Protein AF-A0A1H3SIH0-F1 (afdb_monomer_lite)

Foldseek 3Di:
DDDDDDDDDDDDDDDDDDDDDPDDPDPDDPDPPPPPADPPPPVVVVLLVVLCVLQVVQWDQDPLRAIDGDDDPVSCVVSDVVSVVLQRVLSVVLRVCSVVQQWGADPSQWIDGNDCLFAPQPDDPADFHWGDGSFFIKTWWFLVLLVVLLVCLVVVHALLSNLVSCCVRSRGVHSVSDPSQVSVLSNSCHSVQSVVAAPNTTKMWTGGPGDRIHIHHD

Radius of gyration: 18.85 Å; chains: 1; bounding box: 45×48×50 Å

Sequence (218 aa):
MKAVKCVATTAVFAAMIGLAVPITAEAAPQGSAIVAQSSVRTGQSAELTKAVEALTPYVHRQADGTFQLVAPDRVVRAVGSSMYTKIAASVQRVNAMIMAGELVSDASLAVRSSNPDALSTRTMDGSNGLSFHWWGIEVDLDSYWTNKLVSVINAGAGAAAVAAVLAGAGVISSPGAVPAGVVSGILWIGASAIQFCSNSNGVSLYLTYTGVPWCSGQ

Secondary structure (DSSP, 8-state):
-PPP---PPPPP-PPPPP-----------------------HHHHHHHHHHHHHHGGGEEE-TTS-EEE---HHHHHHH-HHHHHHHHHHHHHHHHHHHTTSEEE-TTSEEEES-GGGG----SSS--EEEEETTEEEEEEEHHHHHHHHHHHHTT--HHHHHHHHHHTTSSS-TTS--HHHHHHHHHHHHHHHHHH-TTTEEEEEEESSS--EEEE-

Structure (mmCIF, N/CA/C/O backbone):
data_AF-A0A1H3SIH0-F1
#
_entry.id   AF-A0A1H3SIH0-F1
#
loop_
_atom_site.group_PDB
_atom_site.id
_atom_site.type_symbol
_atom_site.label_atom_id
_atom_site.label_alt_id
_atom_site.label_comp_id
_atom_site.label_asym_id
_atom_site.label_entity_id
_atom_site.label_seq_id
_atom_site.pdbx_PDB_ins_code
_atom_site.Cartn_x
_atom_site.Cartn_y
_atom_site.Cartn_z
_atom_site.occupancy
_atom_site.B_iso_or_equiv
_atom_site.auth_seq_id
_atom_site.auth_comp_id
_atom_site.auth_asym_id
_atom_site.auth_atom_id
_atom_site.pdbx_PDB_model_num
ATOM 1 N N . MET A 1 1 ? -18.773 19.109 -29.504 1.00 33.44 1 MET A N 1
ATOM 2 C CA . MET A 1 1 ? -17.918 17.904 -29.597 1.00 33.44 1 MET A CA 1
ATOM 3 C C . MET A 1 1 ? -18.520 16.824 -28.705 1.00 33.44 1 MET A C 1
ATOM 5 O O . MET A 1 1 ? -18.733 17.087 -27.530 1.00 33.44 1 MET A O 1
ATOM 9 N N . LYS A 1 2 ? -18.923 15.678 -29.273 1.00 27.73 2 LYS A N 1
ATOM 10 C CA . LYS A 1 2 ? -19.598 14.582 -28.551 1.00 27.73 2 LYS A CA 1
ATOM 11 C C . LYS A 1 2 ? -18.559 13.732 -27.812 1.00 27.73 2 LYS A C 1
ATOM 13 O O . LYS A 1 2 ? -17.642 13.220 -28.444 1.00 27.73 2 LYS A O 1
ATOM 18 N N . ALA A 1 3 ? -18.711 13.589 -26.498 1.00 25.95 3 ALA A N 1
ATOM 19 C CA . ALA A 1 3 ? -17.866 12.732 -25.672 1.00 25.95 3 ALA A CA 1
ATOM 20 C C . ALA A 1 3 ? -18.322 11.268 -25.780 1.00 25.95 3 ALA A C 1
ATOM 22 O O . ALA A 1 3 ? -19.484 10.953 -25.518 1.00 25.95 3 ALA A O 1
ATOM 23 N N . VAL A 1 4 ? -17.404 10.384 -26.165 1.00 28.36 4 VAL A N 1
ATOM 24 C CA . VAL A 1 4 ? -17.610 8.932 -26.196 1.00 28.36 4 VAL A CA 1
ATOM 25 C C . VAL A 1 4 ? -17.316 8.376 -24.800 1.00 28.36 4 VAL A C 1
ATOM 27 O O . VAL A 1 4 ? -16.228 8.575 -24.265 1.00 28.36 4 VAL A O 1
ATOM 30 N N . LYS A 1 5 ? -18.300 7.705 -24.192 1.00 28.16 5 LYS A N 1
ATOM 31 C CA . LYS A 1 5 ? -18.146 6.951 -22.939 1.00 28.16 5 LYS A CA 1
ATOM 32 C C . LYS A 1 5 ? -17.736 5.515 -23.277 1.00 28.16 5 LYS A C 1
ATOM 34 O O . LYS A 1 5 ? -18.542 4.789 -23.848 1.00 28.16 5 LYS A O 1
ATOM 39 N N . CYS A 1 6 ? -16.533 5.098 -22.884 1.00 27.92 6 CYS A N 1
ATOM 40 C CA . CYS A 1 6 ? -16.174 3.679 -22.813 1.00 27.92 6 CYS A CA 1
ATOM 41 C C . CYS A 1 6 ? -16.475 3.157 -21.405 1.00 27.92 6 CYS A C 1
ATOM 43 O O . CYS A 1 6 ? -15.884 3.607 -20.425 1.00 27.92 6 CYS A O 1
ATOM 45 N N . VAL A 1 7 ? -17.418 2.220 -21.319 1.00 32.16 7 VAL A N 1
ATOM 46 C CA . VAL A 1 7 ? -17.736 1.452 -20.112 1.00 32.16 7 VAL A CA 1
ATOM 47 C C . VAL A 1 7 ? -16.853 0.205 -20.127 1.00 32.16 7 VAL A C 1
ATOM 49 O O . VAL A 1 7 ? -17.000 -0.643 -21.002 1.00 32.16 7 VAL A O 1
ATOM 52 N N . ALA A 1 8 ? -15.913 0.108 -19.187 1.00 32.50 8 ALA A N 1
ATOM 53 C CA . ALA A 1 8 ? -15.121 -1.099 -18.984 1.00 32.50 8 ALA A CA 1
ATOM 54 C C . ALA A 1 8 ? -15.930 -2.090 -18.135 1.00 32.50 8 ALA A C 1
ATOM 56 O O . ALA A 1 8 ? -16.350 -1.771 -17.024 1.00 32.50 8 ALA A O 1
ATOM 57 N N . THR A 1 9 ? -16.177 -3.271 -18.695 1.00 35.25 9 THR A N 1
ATOM 58 C CA . THR A 1 9 ? -16.932 -4.357 -18.063 1.00 35.25 9 THR A CA 1
ATOM 59 C C . THR A 1 9 ? -15.973 -5.207 -17.231 1.00 35.25 9 THR A C 1
ATOM 61 O O . THR A 1 9 ? -14.955 -5.670 -17.742 1.00 35.25 9 THR A O 1
ATOM 64 N N . THR A 1 10 ? -16.277 -5.391 -15.949 1.00 35.03 10 THR A N 1
ATOM 65 C CA . THR A 1 10 ? -15.504 -6.213 -15.010 1.00 35.03 10 THR A CA 1
ATOM 66 C C . THR A 1 10 ? -15.676 -7.693 -15.359 1.00 35.03 10 THR A C 1
ATOM 68 O O . THR A 1 10 ? -16.790 -8.210 -15.300 1.00 35.03 10 THR A O 1
ATOM 71 N N . ALA A 1 11 ? -14.594 -8.383 -15.723 1.00 40.75 11 ALA A N 1
ATOM 72 C CA . ALA A 1 11 ? -14.611 -9.830 -15.917 1.00 40.75 11 ALA A CA 1
ATOM 73 C C . ALA A 1 11 ? -14.413 -10.555 -14.576 1.00 40.75 11 ALA A C 1
ATOM 75 O O . ALA A 1 11 ? -13.516 -10.230 -13.798 1.00 40.75 11 ALA A O 1
ATOM 76 N N . VAL A 1 12 ? -15.281 -11.535 -14.324 1.00 40.91 12 VAL A N 1
ATOM 77 C CA . VAL A 1 12 ? -15.267 -12.446 -13.175 1.00 40.91 12 VAL A CA 1
ATOM 78 C C . VAL A 1 12 ? -14.140 -13.467 -13.357 1.00 40.91 12 VAL A C 1
ATOM 80 O O . VAL A 1 12 ? -14.084 -14.147 -14.380 1.00 40.91 12 VAL A O 1
ATOM 83 N N . PHE A 1 13 ? -13.250 -13.588 -12.368 1.00 39.47 13 PHE A N 1
ATOM 84 C CA . PHE A 1 13 ? -12.229 -14.637 -12.324 1.00 39.47 13 PHE A CA 1
ATOM 85 C C . PHE A 1 13 ? -12.873 -15.959 -11.885 1.00 39.47 13 PHE A C 1
ATOM 87 O O . PHE A 1 13 ? -13.348 -16.085 -10.757 1.00 39.47 13 PHE A O 1
ATOM 94 N N . ALA A 1 14 ? -12.900 -16.933 -12.793 1.00 44.53 14 ALA A N 1
ATOM 95 C CA . ALA A 1 14 ? -13.290 -18.308 -12.514 1.00 44.53 14 ALA A CA 1
ATOM 96 C C . ALA A 1 14 ? -12.122 -19.082 -11.876 1.00 44.53 14 ALA A C 1
ATOM 98 O O . ALA A 1 14 ? -10.968 -18.936 -12.280 1.00 44.53 14 ALA A O 1
ATOM 99 N N . ALA A 1 15 ? -12.443 -19.910 -10.881 1.00 50.38 15 ALA A N 1
ATOM 100 C CA . ALA A 1 15 ? -11.518 -20.810 -10.205 1.00 50.38 15 ALA A CA 1
ATOM 101 C C . ALA A 1 15 ? -10.979 -21.885 -11.167 1.00 50.38 15 ALA A C 1
ATOM 103 O O . ALA A 1 15 ? -11.754 -22.572 -11.830 1.00 50.38 15 ALA A O 1
ATOM 104 N N . MET A 1 16 ? -9.655 -22.053 -11.210 1.00 43.72 16 MET A N 1
ATOM 105 C CA . MET A 1 16 ? -8.987 -23.143 -11.927 1.00 43.72 16 MET A CA 1
ATOM 106 C C . MET A 1 16 ? -8.557 -24.226 -10.936 1.00 43.72 16 MET A C 1
ATOM 108 O O . MET A 1 16 ? -7.755 -23.983 -10.035 1.00 43.72 16 MET A O 1
ATOM 112 N N . ILE A 1 17 ? -9.109 -25.422 -11.131 1.00 54.91 17 ILE A N 1
ATOM 113 C CA . ILE A 1 17 ? -8.683 -26.680 -10.513 1.00 54.91 17 ILE A CA 1
ATOM 114 C C . ILE A 1 17 ? -7.393 -27.136 -11.207 1.00 54.91 17 ILE A C 1
ATOM 116 O O . ILE A 1 17 ? -7.295 -27.111 -12.433 1.00 54.91 17 ILE A O 1
ATOM 120 N N . GLY A 1 18 ? -6.399 -27.518 -10.404 1.00 46.72 18 GLY A N 1
ATOM 121 C CA . GLY A 1 18 ? -5.046 -27.833 -10.846 1.00 46.72 18 GLY A CA 1
ATOM 122 C C . GLY A 1 18 ? -4.922 -29.140 -11.628 1.00 46.72 18 GLY A C 1
ATOM 123 O O . GLY A 1 18 ? -5.308 -30.208 -11.158 1.00 46.72 18 GLY A O 1
ATOM 124 N N . LEU A 1 19 ? -4.270 -29.041 -12.785 1.00 50.78 19 LEU A N 1
ATOM 125 C CA . LEU A 1 19 ? -3.541 -30.125 -13.432 1.00 50.78 19 LEU A CA 1
ATOM 126 C C . LEU A 1 19 ? -2.083 -29.669 -13.552 1.00 50.78 19 LEU A C 1
ATOM 128 O O . LEU A 1 19 ? -1.808 -28.588 -14.070 1.00 50.78 19 LEU A O 1
ATOM 132 N N . ALA A 1 20 ? -1.152 -30.470 -13.034 1.00 48.59 20 ALA A N 1
ATOM 133 C CA . ALA A 1 20 ? 0.279 -30.231 -13.172 1.00 48.59 20 ALA A CA 1
ATOM 134 C C . ALA A 1 20 ? 0.691 -30.498 -14.628 1.00 48.59 20 ALA A C 1
ATOM 136 O O . ALA A 1 20 ? 0.862 -31.647 -15.030 1.00 48.59 20 ALA A O 1
ATOM 137 N N . VAL A 1 21 ? 0.808 -29.437 -15.428 1.00 47.91 21 VAL A N 1
ATOM 138 C CA . VAL A 1 21 ? 1.324 -29.513 -16.800 1.00 47.91 21 VAL A CA 1
ATOM 139 C C . VAL A 1 21 ? 2.838 -29.255 -16.761 1.00 47.91 21 VAL A C 1
ATOM 141 O O . VAL A 1 21 ? 3.256 -28.277 -16.136 1.00 47.91 21 VAL A O 1
ATOM 144 N N . PRO A 1 22 ? 3.678 -30.103 -17.389 1.00 52.78 22 PRO A N 1
ATOM 145 C CA . PRO A 1 22 ? 5.106 -29.838 -17.516 1.00 52.78 22 PRO A CA 1
ATOM 146 C C . PRO A 1 22 ? 5.320 -28.532 -18.290 1.00 52.78 22 PRO A C 1
ATOM 148 O O . PRO A 1 22 ? 4.831 -28.368 -19.404 1.00 52.78 22 PRO A O 1
ATOM 151 N N . ILE A 1 23 ? 6.041 -27.593 -17.678 1.00 47.69 23 ILE A N 1
ATOM 152 C CA . ILE A 1 23 ? 6.364 -26.295 -18.271 1.00 47.69 23 ILE A CA 1
ATOM 153 C C . ILE A 1 23 ? 7.457 -26.524 -19.320 1.00 47.69 23 ILE A C 1
ATOM 155 O O . ILE A 1 23 ? 8.647 -26.509 -19.011 1.00 47.69 23 ILE A O 1
ATOM 159 N N . THR A 1 24 ? 7.070 -26.766 -20.570 1.00 52.06 24 THR A N 1
ATOM 160 C CA . THR A 1 24 ? 7.973 -26.583 -21.708 1.00 52.06 24 THR A CA 1
ATOM 161 C C . THR A 1 24 ? 8.135 -25.084 -21.926 1.00 52.06 24 THR A C 1
ATOM 163 O O . THR A 1 24 ? 7.156 -24.372 -22.147 1.00 52.06 24 THR A O 1
ATOM 166 N N . ALA A 1 25 ? 9.368 -24.591 -21.804 1.00 47.91 25 ALA A N 1
ATOM 167 C CA . ALA A 1 25 ? 9.724 -23.202 -22.066 1.00 47.91 25 ALA A CA 1
ATOM 168 C C . ALA A 1 25 ? 9.567 -22.901 -23.564 1.00 47.91 25 ALA A C 1
ATOM 170 O O . ALA A 1 25 ? 10.522 -22.963 -24.333 1.00 47.91 25 ALA A O 1
ATOM 171 N N . GLU A 1 26 ? 8.339 -22.624 -23.987 1.00 54.31 26 GLU A N 1
ATOM 172 C CA . GLU A 1 26 ? 8.052 -22.154 -25.332 1.00 54.31 26 GLU A CA 1
ATOM 173 C C . GLU A 1 26 ? 8.267 -20.642 -25.362 1.00 54.31 26 GLU A C 1
ATOM 175 O O . GLU A 1 26 ? 7.637 -19.884 -24.619 1.00 54.31 26 GLU A O 1
ATOM 180 N N . ALA A 1 27 ? 9.232 -20.208 -26.173 1.00 48.50 27 ALA A N 1
ATOM 181 C CA . ALA A 1 27 ? 9.532 -18.804 -26.389 1.00 48.50 27 ALA A CA 1
ATOM 182 C C . ALA A 1 27 ? 8.291 -18.120 -26.981 1.00 48.50 27 ALA A C 1
ATOM 184 O O . ALA A 1 27 ? 8.002 -18.249 -28.170 1.00 48.50 27 ALA A O 1
ATOM 185 N N . ALA A 1 28 ? 7.530 -17.427 -26.132 1.00 52.34 28 ALA A N 1
ATOM 186 C CA . ALA A 1 28 ? 6.320 -16.739 -26.549 1.00 52.34 28 ALA A CA 1
ATOM 187 C C . ALA A 1 28 ? 6.653 -15.675 -27.616 1.00 52.34 28 ALA A C 1
ATOM 189 O O . ALA A 1 28 ? 7.640 -14.942 -27.470 1.00 52.34 28 ALA A O 1
ATOM 190 N N . PRO A 1 29 ? 5.844 -15.567 -28.684 1.00 49.78 29 PRO A N 1
ATOM 191 C CA . PRO A 1 29 ? 6.068 -14.594 -29.738 1.00 49.78 29 PRO A CA 1
ATOM 192 C C . PRO A 1 29 ? 5.980 -13.180 -29.159 1.00 49.78 29 PRO A C 1
ATOM 194 O O . PRO A 1 29 ? 5.023 -12.832 -28.465 1.00 49.78 29 PRO A O 1
ATOM 197 N N . GLN A 1 30 ? 6.991 -12.363 -29.459 1.00 50.94 30 GLN A N 1
ATOM 198 C CA . GLN A 1 30 ? 7.072 -10.951 -29.089 1.00 50.94 30 GLN A CA 1
ATOM 199 C C . GLN A 1 30 ? 6.047 -10.138 -29.893 1.00 50.94 30 GLN A C 1
ATOM 201 O O . GLN A 1 30 ? 6.376 -9.427 -30.838 1.00 50.94 30 GLN A O 1
ATOM 206 N N . GLY A 1 31 ? 4.769 -10.277 -29.549 1.00 47.88 31 GLY A N 1
ATOM 207 C CA . GLY A 1 31 ? 3.715 -9.403 -30.039 1.00 47.88 31 GLY A CA 1
ATOM 208 C C . GLY A 1 31 ? 3.804 -8.066 -29.317 1.00 47.88 31 GLY A C 1
ATOM 209 O O . GLY A 1 31 ? 3.443 -7.975 -28.145 1.00 47.88 31 GLY A O 1
ATOM 210 N N . SER A 1 32 ? 4.283 -7.032 -30.008 1.00 52.41 32 SER A N 1
ATOM 211 C CA . SER A 1 32 ? 4.276 -5.642 -29.547 1.00 52.41 32 SER A CA 1
ATOM 212 C C . SER A 1 32 ? 2.839 -5.129 -29.399 1.00 52.41 32 SER A C 1
ATOM 214 O O . SER A 1 32 ? 2.325 -4.398 -30.243 1.00 52.41 32 SER A O 1
ATOM 216 N N . ALA A 1 33 ? 2.164 -5.514 -28.320 1.00 51.78 33 ALA A N 1
ATOM 217 C CA . ALA A 1 33 ? 0.973 -4.819 -27.871 1.00 51.78 33 ALA A CA 1
ATOM 218 C C . ALA A 1 33 ? 1.434 -3.494 -27.256 1.00 51.78 33 ALA A C 1
ATOM 220 O O . ALA A 1 33 ? 1.891 -3.448 -26.115 1.00 51.78 33 ALA A O 1
ATOM 221 N N . ILE A 1 34 ? 1.356 -2.418 -28.042 1.00 46.28 34 ILE A N 1
ATOM 222 C CA . ILE A 1 34 ? 1.481 -1.050 -27.540 1.00 46.28 34 ILE A CA 1
ATOM 223 C C . ILE A 1 34 ? 0.360 -0.868 -26.517 1.00 46.28 34 ILE A C 1
ATOM 225 O O . ILE A 1 34 ? -0.808 -0.692 -26.866 1.00 46.28 34 ILE A O 1
ATOM 229 N N . VAL A 1 35 ? 0.716 -0.974 -25.239 1.00 54.44 35 VAL A N 1
ATOM 230 C CA . VAL A 1 35 ? -0.170 -0.630 -24.137 1.00 54.44 35 VAL A CA 1
ATOM 231 C C . VAL A 1 35 ? -0.420 0.864 -24.274 1.00 54.44 35 VAL A C 1
ATOM 233 O O . VAL A 1 35 ? 0.475 1.675 -24.049 1.00 54.44 35 VAL A O 1
ATOM 236 N N . ALA A 1 36 ? -1.632 1.236 -24.683 1.00 48.00 36 ALA A N 1
ATOM 237 C CA . ALA A 1 36 ? -2.134 2.592 -24.544 1.00 48.00 36 ALA A CA 1
ATOM 238 C C . ALA A 1 36 ? -2.228 2.896 -23.038 1.00 48.00 36 ALA A C 1
ATOM 240 O O . ALA A 1 36 ? -3.286 2.762 -22.424 1.00 48.00 36 ALA A O 1
ATOM 241 N N . GLN A 1 37 ? -1.086 3.205 -22.419 1.00 51.56 37 GLN A N 1
ATOM 242 C CA . GLN A 1 37 ? -0.985 3.571 -21.016 1.00 51.56 37 GLN A CA 1
ATOM 243 C C . GLN A 1 37 ? -1.632 4.939 -20.850 1.00 51.56 37 GLN A C 1
ATOM 245 O O . GLN A 1 37 ? -1.080 5.978 -21.204 1.00 51.56 37 GLN A O 1
ATOM 250 N N . SER A 1 38 ? -2.871 4.873 -20.370 1.00 51.19 38 SER A N 1
ATOM 251 C CA . SER A 1 38 ? -3.472 5.754 -19.383 1.00 51.19 38 SER A CA 1
ATOM 252 C C . SER A 1 38 ? -2.629 6.984 -19.082 1.00 51.19 38 SER A C 1
ATOM 254 O O . SER A 1 38 ? -1.591 6.889 -18.437 1.00 51.19 38 SER A O 1
ATOM 256 N N . SER A 1 39 ? -3.124 8.156 -19.474 1.00 52.56 39 SER A N 1
ATOM 257 C CA . SER A 1 39 ? -2.754 9.408 -18.827 1.00 52.56 39 SER A CA 1
ATOM 258 C C . SER A 1 39 ? -2.983 9.231 -17.322 1.00 52.56 39 SER A C 1
ATOM 260 O O . SER A 1 39 ? -4.121 9.354 -16.855 1.00 52.56 39 SER A O 1
ATOM 262 N N . VAL A 1 40 ? -1.938 8.842 -16.590 1.00 54.50 40 VAL A N 1
ATOM 263 C CA . VAL A 1 40 ? -1.942 8.721 -15.136 1.00 54.50 40 VAL A CA 1
ATOM 264 C C . VAL A 1 40 ? -2.296 10.109 -14.632 1.00 54.50 40 VAL A C 1
ATOM 266 O O . VAL A 1 40 ? -1.528 11.060 -14.761 1.00 54.50 40 VAL A O 1
ATOM 269 N N . ARG A 1 41 ? -3.549 10.266 -14.199 1.00 61.78 41 ARG A N 1
ATOM 270 C CA . ARG A 1 41 ? -4.084 11.554 -13.778 1.00 61.78 41 ARG A CA 1
ATOM 271 C C . ARG A 1 41 ? -3.431 11.876 -12.447 1.00 61.78 41 ARG A C 1
ATOM 273 O O . ARG A 1 41 ? -3.881 11.391 -11.418 1.00 61.78 41 ARG A O 1
ATOM 280 N N . THR A 1 42 ? -2.426 12.739 -12.470 1.00 65.19 42 THR A N 1
ATOM 281 C CA . THR A 1 42 ? -1.835 13.377 -11.284 1.00 65.19 42 THR A CA 1
ATOM 282 C C . THR A 1 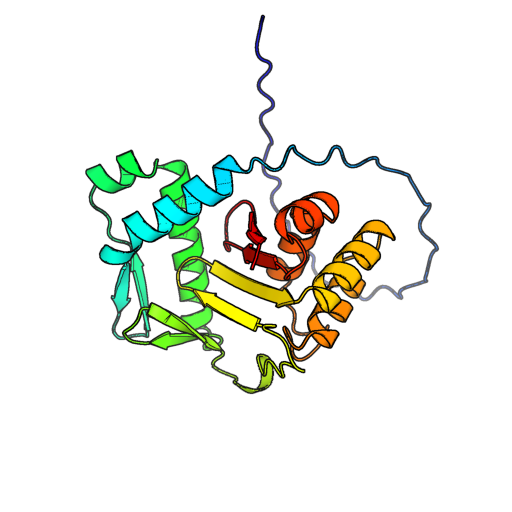42 ? -2.885 13.978 -10.337 1.00 65.19 42 THR A C 1
ATOM 284 O O . THR A 1 42 ? -2.633 14.102 -9.150 1.00 65.19 42 THR A O 1
ATOM 287 N N . GLY A 1 43 ? -4.098 14.284 -10.815 1.00 72.31 43 GLY A N 1
ATOM 288 C CA . GLY A 1 43 ? -5.219 14.677 -9.953 1.00 72.31 43 GLY A CA 1
ATOM 289 C C . GLY A 1 43 ? -5.755 13.568 -9.032 1.00 72.31 43 GLY A C 1
ATOM 290 O O . GLY A 1 43 ? -6.231 13.873 -7.945 1.00 72.31 43 GLY A O 1
ATOM 291 N N . GLN A 1 44 ? -5.658 12.289 -9.415 1.00 75.88 44 GLN A N 1
ATOM 292 C CA . GLN A 1 44 ? -6.211 11.184 -8.618 1.00 75.88 44 GLN A CA 1
ATOM 293 C C . GLN A 1 44 ? -5.422 10.919 -7.332 1.00 75.88 44 GLN A C 1
ATOM 295 O O . GLN A 1 44 ? -6.032 10.528 -6.339 1.00 75.88 44 GLN A O 1
ATOM 300 N N . SER A 1 45 ? -4.103 11.147 -7.328 1.00 75.69 45 SER A N 1
ATOM 301 C CA . SER A 1 45 ? -3.290 11.003 -6.114 1.00 75.69 45 SER A CA 1
ATOM 302 C C . SER A 1 45 ? -3.702 12.023 -5.059 1.00 75.69 45 SER A C 1
ATOM 304 O O . SER A 1 45 ? -4.039 11.649 -3.941 1.00 75.69 45 SER A O 1
ATOM 306 N N . ALA A 1 46 ? -3.772 13.301 -5.440 1.00 85.12 46 ALA A N 1
ATOM 307 C CA . ALA A 1 46 ? -4.169 14.382 -4.545 1.00 85.12 46 ALA A CA 1
ATOM 308 C C . ALA A 1 46 ? -5.602 14.202 -4.015 1.00 85.12 46 ALA A C 1
ATOM 310 O O . ALA A 1 46 ? -5.865 14.446 -2.838 1.00 85.12 46 ALA A O 1
ATOM 311 N N . GLU A 1 47 ? -6.530 13.744 -4.863 1.00 88.62 47 GLU A N 1
ATOM 312 C CA . GLU A 1 47 ? -7.902 13.429 -4.449 1.00 88.62 47 GLU A CA 1
ATOM 313 C C . GLU A 1 47 ? -7.953 12.297 -3.420 1.00 88.62 47 GLU A C 1
ATOM 315 O O . GLU A 1 47 ? -8.710 12.387 -2.453 1.00 88.62 47 GLU A O 1
ATOM 320 N N . LEU A 1 48 ? -7.153 11.245 -3.603 1.00 87.31 48 LEU A N 1
ATOM 321 C CA . LEU A 1 48 ? -7.131 10.105 -2.695 1.00 87.31 48 LEU A CA 1
ATOM 322 C C . LEU A 1 48 ? -6.432 10.426 -1.374 1.00 87.31 48 LEU A C 1
ATOM 324 O O . LEU A 1 48 ? -6.990 10.104 -0.331 1.00 87.31 48 LEU A O 1
ATOM 328 N N . THR A 1 49 ? -5.293 11.124 -1.388 1.00 88.94 49 THR A N 1
ATOM 329 C CA . THR A 1 49 ? -4.648 11.617 -0.158 1.00 88.94 49 THR A CA 1
ATOM 330 C C . THR A 1 49 ? -5.628 12.461 0.652 1.00 88.94 49 THR A C 1
ATOM 332 O O . THR A 1 49 ? -5.886 12.168 1.817 1.00 88.94 4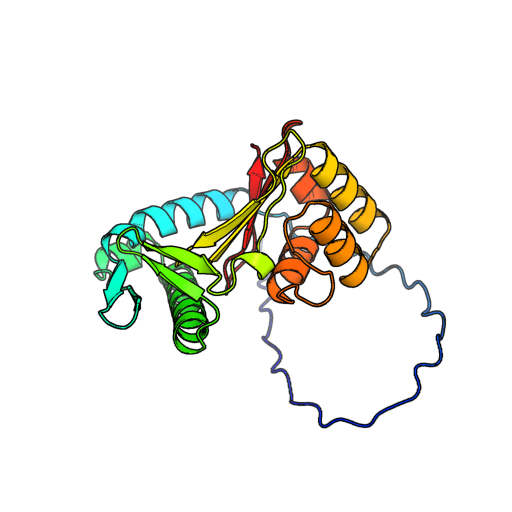9 THR A O 1
ATOM 335 N N . LYS A 1 50 ? -6.294 13.423 0.002 1.00 93.00 50 LYS A N 1
ATOM 336 C CA . LYS A 1 50 ? -7.318 14.255 0.643 1.00 93.00 50 LYS A CA 1
ATOM 337 C C . LYS A 1 50 ? -8.504 13.434 1.162 1.00 93.00 50 LYS A C 1
ATOM 339 O O . LYS A 1 50 ? -9.060 13.750 2.211 1.00 93.00 50 LYS A O 1
ATOM 344 N N . ALA A 1 51 ? -8.917 12.395 0.436 1.00 94.62 51 ALA A N 1
ATOM 345 C CA . ALA A 1 51 ? -9.991 11.502 0.860 1.00 94.62 51 ALA A CA 1
ATOM 346 C C . ALA A 1 51 ? -9.602 10.662 2.083 1.00 94.62 51 ALA A C 1
ATOM 348 O O . ALA A 1 51 ? -10.403 10.540 3.008 1.00 94.62 51 ALA A O 1
ATOM 349 N N . VAL A 1 52 ? -8.387 10.108 2.103 1.00 93.81 52 VAL A N 1
ATOM 350 C CA . VAL A 1 52 ? -7.838 9.356 3.237 1.00 93.81 52 VAL A CA 1
ATOM 351 C C . VAL A 1 52 ? -7.762 10.259 4.462 1.00 93.81 52 VAL A C 1
ATOM 353 O O . VAL A 1 52 ? -8.344 9.918 5.486 1.00 93.81 52 VAL A O 1
ATOM 356 N N . GLU A 1 53 ? -7.158 11.443 4.341 1.00 95.00 53 GLU A N 1
ATOM 357 C CA . GLU A 1 53 ? -7.074 12.431 5.425 1.00 95.00 53 GLU A CA 1
ATOM 358 C C . GLU A 1 53 ? -8.454 12.814 5.973 1.00 95.00 53 GLU A C 1
ATOM 360 O O . GLU A 1 53 ? -8.657 12.851 7.187 1.00 95.00 53 GLU A O 1
ATOM 365 N N . ALA A 1 54 ? -9.430 13.044 5.088 1.00 97.19 54 ALA A N 1
ATOM 366 C CA . ALA A 1 54 ? -10.795 13.375 5.484 1.00 97.19 54 ALA A CA 1
ATOM 367 C C . ALA A 1 54 ? -11.523 12.216 6.190 1.00 97.19 54 ALA A C 1
ATOM 369 O O . ALA A 1 54 ? -12.437 12.466 6.981 1.00 97.19 54 ALA A O 1
ATOM 370 N N . LEU A 1 55 ? -11.154 10.963 5.901 1.00 97.25 55 LEU A N 1
ATOM 371 C CA . LEU A 1 55 ? -11.776 9.765 6.470 1.00 97.25 55 LEU A CA 1
ATOM 372 C C . LEU A 1 55 ? -11.075 9.249 7.730 1.00 97.25 55 LEU A C 1
ATOM 374 O O . LEU A 1 55 ? -11.749 8.627 8.548 1.00 97.25 55 LEU A O 1
ATOM 378 N N . THR A 1 56 ? -9.785 9.537 7.930 1.00 97.19 56 THR A N 1
ATOM 379 C CA . THR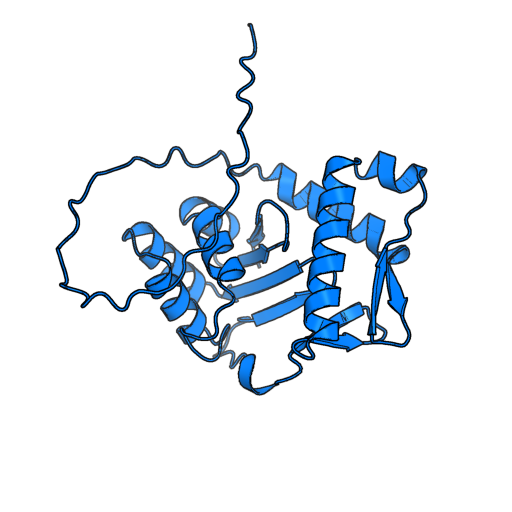 A 1 56 ? -8.998 9.089 9.095 1.00 97.19 56 THR A CA 1
ATOM 380 C C . THR A 1 56 ? -9.694 9.317 10.447 1.00 97.19 56 THR A C 1
ATOM 382 O O . THR A 1 56 ? -9.726 8.377 11.240 1.00 97.19 56 THR A O 1
ATOM 385 N N . PRO A 1 57 ? -10.330 10.476 10.737 1.00 98.12 57 PRO A N 1
ATOM 386 C CA . PRO A 1 57 ? -11.012 10.697 12.022 1.00 98.12 57 PRO A CA 1
ATOM 387 C C . PRO A 1 57 ? -12.214 9.774 12.280 1.00 98.12 57 PRO A C 1
ATOM 389 O O . PRO A 1 57 ? -12.720 9.720 13.399 1.00 98.12 57 PRO A O 1
ATOM 392 N N . TYR A 1 58 ? -12.697 9.091 11.242 1.00 98.25 58 TYR A N 1
ATOM 393 C CA . TYR A 1 58 ? -13.858 8.201 11.266 1.00 98.25 58 TYR A CA 1
ATOM 394 C C . TYR A 1 58 ? -13.466 6.720 11.225 1.00 98.25 58 TYR A C 1
ATOM 396 O O . TYR A 1 58 ? -14.333 5.855 11.070 1.00 98.25 58 TYR A O 1
ATOM 404 N N . VAL A 1 59 ? -12.166 6.424 11.310 1.00 98.19 59 VAL A N 1
ATOM 405 C CA . VAL A 1 59 ? -11.642 5.065 11.412 1.00 98.19 59 VAL A CA 1
ATOM 406 C C . VAL A 1 59 ? -11.440 4.735 12.881 1.00 98.19 59 VAL A C 1
ATOM 408 O O . VAL A 1 59 ? -10.671 5.383 13.589 1.00 98.19 59 VAL A O 1
ATOM 411 N N . HIS A 1 60 ? -12.124 3.694 13.334 1.00 97.75 60 HIS A N 1
ATOM 412 C CA . HIS A 1 60 ? -12.033 3.204 14.700 1.00 97.75 60 HIS A CA 1
ATOM 413 C C . HIS A 1 60 ? -11.423 1.810 14.705 1.00 97.75 60 HIS A C 1
ATOM 415 O O . HIS A 1 60 ? -11.870 0.928 13.974 1.00 97.75 60 HIS A O 1
ATOM 421 N N . ARG A 1 61 ? -10.406 1.605 15.543 1.00 98.00 61 ARG A N 1
ATOM 422 C CA . ARG A 1 61 ? -9.868 0.273 15.815 1.00 98.00 61 ARG A CA 1
ATOM 423 C C . ARG A 1 61 ? -10.756 -0.435 16.834 1.00 98.00 61 ARG A C 1
ATOM 425 O O . ARG A 1 61 ? -11.045 0.116 17.894 1.00 98.00 61 ARG A O 1
ATOM 432 N N . GLN A 1 62 ? -11.152 -1.657 16.516 1.00 98.38 62 GLN A N 1
ATOM 433 C CA . GLN A 1 62 ? -11.933 -2.535 17.376 1.00 98.38 62 GLN A CA 1
ATOM 434 C C . GLN A 1 62 ? -11.035 -3.311 18.350 1.00 98.38 62 GLN A C 1
ATOM 436 O O . GLN A 1 62 ? -9.804 -3.315 18.241 1.00 98.38 62 GLN A O 1
ATOM 441 N N . ALA A 1 63 ? -11.653 -3.981 19.326 1.00 97.62 63 ALA A N 1
ATOM 442 C CA . ALA A 1 63 ? -10.941 -4.767 20.336 1.00 97.62 63 ALA A CA 1
ATOM 443 C C . ALA A 1 63 ? -10.149 -5.947 19.738 1.00 97.62 63 ALA A C 1
ATOM 445 O O . ALA A 1 63 ? -9.075 -6.273 20.236 1.00 97.62 63 ALA A O 1
ATOM 446 N N . ASP A 1 64 ? -10.641 -6.537 18.646 1.00 97.62 64 ASP A N 1
ATOM 447 C CA . ASP A 1 64 ? -9.985 -7.616 17.893 1.00 97.62 64 ASP A CA 1
ATOM 448 C C . ASP A 1 64 ? -8.855 -7.124 16.964 1.00 97.62 64 ASP A C 1
ATOM 450 O O . ASP A 1 64 ? -8.201 -7.920 16.297 1.00 97.62 64 ASP A O 1
ATOM 454 N N . GLY A 1 65 ? -8.607 -5.812 16.924 1.00 97.38 65 GLY A N 1
ATOM 455 C CA . GLY A 1 65 ? -7.618 -5.187 16.052 1.00 97.38 65 GLY A CA 1
ATOM 456 C C . GLY A 1 65 ? -8.123 -4.836 14.655 1.00 97.38 65 GLY A C 1
ATOM 457 O O . GLY A 1 65 ? -7.403 -4.172 13.913 1.00 97.38 65 GLY A O 1
ATOM 458 N N . THR A 1 66 ? -9.347 -5.193 14.280 1.00 98.19 66 THR A N 1
ATOM 459 C CA . THR A 1 66 ? -9.914 -4.759 12.998 1.00 98.19 66 THR A CA 1
ATOM 460 C C . THR A 1 66 ? -10.253 -3.266 13.006 1.00 98.19 66 THR A C 1
ATOM 462 O O . THR A 1 66 ? -10.291 -2.609 14.048 1.00 98.19 66 THR A O 1
ATOM 465 N N . PHE A 1 67 ? -10.497 -2.702 11.829 1.00 98.19 67 PHE A N 1
ATOM 466 C CA . PHE A 1 67 ? -10.895 -1.315 11.631 1.00 98.19 67 PHE A CA 1
ATOM 467 C C . PHE A 1 67 ? -12.355 -1.207 11.192 1.00 98.19 67 PHE A C 1
ATOM 469 O O . PHE A 1 67 ? -12.839 -1.968 10.353 1.00 98.19 67 PHE A O 1
ATOM 476 N N . GLN A 1 68 ? -13.053 -0.195 11.694 1.00 98.06 68 GLN A N 1
ATOM 477 C CA . GLN A 1 68 ? -14.388 0.181 11.253 1.00 98.06 68 GLN A CA 1
ATOM 478 C C . GLN A 1 68 ? -14.372 1.624 10.750 1.00 98.06 68 GLN A C 1
ATOM 480 O O . GLN A 1 68 ? -13.985 2.531 11.480 1.00 98.06 68 GLN A O 1
ATOM 485 N N . LEU A 1 69 ? -14.808 1.836 9.508 1.00 97.81 69 LEU A N 1
ATOM 486 C CA . LEU A 1 69 ? -14.926 3.163 8.907 1.00 97.81 69 LEU A CA 1
ATOM 487 C C . LEU A 1 69 ? -16.381 3.646 8.985 1.00 97.81 69 LEU A C 1
ATOM 489 O O . LEU A 1 69 ? -17.225 3.181 8.217 1.00 97.81 69 LEU A O 1
ATOM 493 N N . VAL A 1 70 ? -16.668 4.595 9.878 1.00 98.00 70 VAL A N 1
ATOM 494 C CA . VAL A 1 70 ? -18.023 5.136 10.110 1.00 98.00 70 VAL A CA 1
ATOM 495 C C . VAL A 1 70 ? -18.038 6.645 9.873 1.00 98.00 70 VAL A C 1
ATOM 497 O O . VAL A 1 70 ? -17.969 7.452 10.797 1.00 98.00 70 VAL A O 1
ATOM 500 N N . ALA A 1 71 ? -18.123 7.041 8.604 1.00 97.69 71 ALA A N 1
ATOM 501 C CA . ALA A 1 71 ? -18.166 8.448 8.219 1.00 97.69 71 ALA A CA 1
ATOM 502 C C . ALA A 1 71 ? -19.619 8.954 8.102 1.00 97.69 71 ALA A C 1
ATOM 504 O O . ALA A 1 71 ? -20.461 8.256 7.536 1.00 97.69 71 ALA A O 1
ATOM 505 N N . PRO A 1 72 ? -19.938 10.177 8.567 1.00 98.31 72 PRO A N 1
ATOM 506 C CA . PRO A 1 72 ? -21.261 10.765 8.378 1.00 98.31 72 PRO A CA 1
ATOM 507 C C . PRO A 1 72 ? -21.502 11.107 6.902 1.00 98.31 72 PRO A C 1
ATOM 509 O O . PRO A 1 72 ? -20.569 11.490 6.190 1.00 98.31 72 PRO A O 1
ATOM 512 N N . ASP A 1 73 ? -22.763 11.100 6.460 1.00 98.06 73 ASP A N 1
ATOM 513 C CA . ASP A 1 73 ? -23.149 11.337 5.056 1.00 98.06 73 ASP A CA 1
ATOM 514 C C . ASP A 1 73 ? -22.525 12.591 4.433 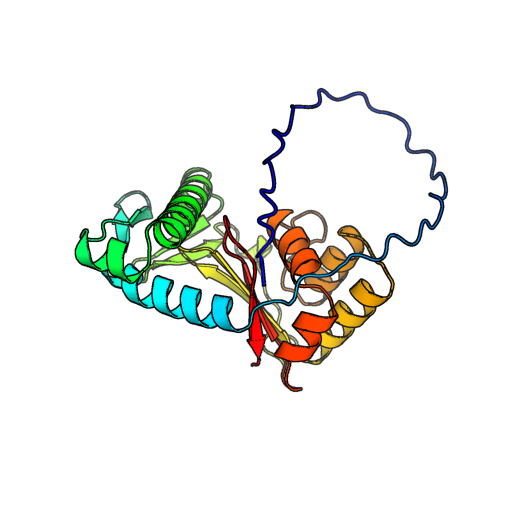1.00 98.06 73 ASP A C 1
ATOM 516 O O . ASP A 1 73 ? -22.193 12.612 3.249 1.00 98.06 73 ASP A O 1
ATOM 520 N N . ARG A 1 74 ? -22.350 13.659 5.224 1.00 98.00 74 ARG A N 1
ATOM 521 C CA . ARG A 1 74 ? -21.716 14.903 4.758 1.00 98.00 74 ARG A CA 1
ATOM 522 C C . ARG A 1 74 ? -20.278 14.677 4.274 1.00 98.00 74 ARG A C 1
ATOM 524 O O . ARG A 1 74 ? -19.887 15.259 3.268 1.00 98.00 74 ARG A O 1
ATOM 531 N N . VAL A 1 75 ? -19.520 13.820 4.959 1.00 98.25 75 VAL A N 1
ATOM 532 C CA . VAL A 1 75 ? -18.130 13.488 4.618 1.00 98.25 75 VAL A CA 1
ATOM 533 C C . VAL A 1 75 ? -18.102 12.524 3.444 1.00 98.25 75 VAL A C 1
ATOM 535 O O . VAL A 1 75 ? -17.345 12.744 2.505 1.00 98.25 75 VAL A O 1
ATOM 538 N N . VAL A 1 76 ? -18.989 11.525 3.435 1.00 97.94 76 VAL A N 1
ATOM 539 C CA . VAL A 1 76 ? -19.126 10.591 2.306 1.00 97.94 76 VAL A CA 1
ATOM 540 C C . VAL A 1 76 ? -19.436 11.341 1.008 1.00 97.94 76 VAL A C 1
ATOM 542 O O . VAL A 1 76 ? -18.822 11.072 -0.022 1.00 97.94 76 VAL A O 1
ATOM 545 N N . ARG A 1 77 ? -20.333 12.336 1.050 1.00 97.25 77 ARG A N 1
ATOM 546 C CA . ARG A 1 77 ? -20.623 13.201 -0.105 1.00 97.25 77 ARG A CA 1
ATOM 547 C C . ARG A 1 77 ? -19.428 14.060 -0.519 1.00 97.25 77 ARG A C 1
ATOM 549 O O . ARG A 1 77 ? -19.208 14.211 -1.715 1.00 97.25 77 ARG A O 1
ATOM 556 N N . ALA A 1 78 ? -18.671 14.602 0.436 1.00 97.12 78 ALA A N 1
ATOM 557 C CA . ALA A 1 78 ? -17.498 15.433 0.154 1.00 97.12 78 ALA A CA 1
ATOM 558 C C . ALA A 1 78 ? -16.344 14.639 -0.484 1.00 97.12 78 ALA A C 1
ATOM 560 O O . ALA A 1 78 ? -15.693 15.135 -1.398 1.00 97.12 78 ALA A O 1
ATOM 561 N N . VAL A 1 79 ? -16.116 13.406 -0.026 1.00 95.75 79 VAL A N 1
ATOM 562 C CA . VAL A 1 79 ? -15.131 12.470 -0.600 1.00 95.75 79 VAL A CA 1
ATOM 563 C C . VAL A 1 79 ? -15.625 11.871 -1.923 1.00 95.75 79 VAL A C 1
ATOM 565 O O . VAL A 1 79 ? -14.836 11.522 -2.799 1.00 95.75 79 VAL A O 1
ATOM 568 N N . GLY A 1 80 ? -16.943 11.767 -2.082 1.00 96.88 80 GLY A N 1
ATOM 569 C CA . GLY A 1 80 ? -17.601 11.118 -3.206 1.00 96.88 80 GLY A CA 1
ATOM 570 C C . GLY A 1 80 ? -17.807 9.624 -2.954 1.00 96.88 80 GLY A C 1
ATOM 571 O O . GLY A 1 80 ? -16.879 8.887 -2.615 1.00 96.88 80 GLY A O 1
ATOM 572 N N . SER A 1 81 ? -19.033 9.143 -3.182 1.00 94.75 81 SER A N 1
ATOM 573 C CA . SER A 1 81 ? -19.445 7.770 -2.849 1.00 94.75 81 SER A CA 1
ATOM 574 C C . SER A 1 81 ? -18.586 6.689 -3.511 1.00 94.75 81 SER A C 1
ATOM 576 O O . SER A 1 81 ? -18.332 5.646 -2.910 1.00 94.75 81 SER A O 1
ATOM 578 N N . SER A 1 82 ? -18.101 6.932 -4.736 1.00 92.00 82 SER A N 1
ATOM 579 C CA . SER A 1 82 ? -17.215 5.986 -5.425 1.00 92.00 82 SER A CA 1
ATOM 580 C C . SER A 1 82 ? -15.861 5.847 -4.727 1.00 92.00 82 SER A C 1
ATOM 582 O O . SER A 1 82 ? -15.378 4.724 -4.592 1.00 92.00 82 SER A O 1
ATOM 584 N N . MET A 1 83 ? -15.261 6.955 -4.282 1.00 92.56 83 MET A N 1
ATOM 585 C CA . MET A 1 83 ? -13.981 6.933 -3.574 1.00 92.56 83 MET A CA 1
ATOM 586 C C . MET A 1 83 ? -14.151 6.327 -2.180 1.00 92.56 83 MET A C 1
ATOM 588 O O . MET A 1 83 ? -13.391 5.441 -1.800 1.00 92.56 83 MET A O 1
ATOM 592 N N . TYR A 1 84 ? -15.214 6.715 -1.469 1.00 95.12 84 TYR A N 1
ATOM 593 C CA . TYR A 1 84 ? -15.562 6.134 -0.172 1.00 95.12 84 TYR A CA 1
ATOM 594 C C . TYR A 1 84 ? -15.719 4.608 -0.245 1.00 95.12 84 TYR A C 1
ATOM 596 O O . TYR A 1 84 ? -15.141 3.898 0.568 1.00 95.12 84 TYR A O 1
ATOM 604 N N . THR A 1 85 ? -16.429 4.088 -1.254 1.00 93.75 85 THR A N 1
ATOM 605 C CA . THR A 1 85 ? -16.628 2.635 -1.429 1.00 93.75 85 THR A CA 1
ATOM 606 C C . THR A 1 85 ? -15.307 1.894 -1.642 1.00 93.75 85 THR A C 1
ATOM 608 O O . THR A 1 85 ? -15.113 0.816 -1.086 1.00 93.75 85 THR A O 1
ATOM 611 N N . LYS A 1 86 ? -14.377 2.472 -2.414 1.00 90.81 86 LYS A N 1
ATOM 612 C CA . LYS A 1 86 ? -13.035 1.904 -2.610 1.00 90.81 86 LYS A CA 1
ATOM 613 C C . LYS A 1 86 ? -12.243 1.897 -1.304 1.00 90.81 86 LYS A C 1
ATOM 615 O O . LYS A 1 86 ? -11.701 0.873 -0.917 1.00 90.81 86 LYS A O 1
ATOM 620 N N . ILE A 1 87 ? -12.225 3.006 -0.573 1.00 93.56 87 ILE A N 1
ATOM 621 C CA . ILE A 1 87 ? -11.510 3.064 0.707 1.00 93.56 87 ILE A CA 1
ATOM 622 C C . ILE A 1 87 ? -12.122 2.072 1.709 1.00 93.56 87 ILE A C 1
ATOM 624 O O . ILE A 1 87 ? -11.389 1.318 2.342 1.00 93.56 87 ILE A O 1
ATOM 628 N N . ALA A 1 88 ? -13.453 1.984 1.786 1.00 94.94 88 ALA A N 1
ATOM 629 C CA . ALA A 1 88 ? -14.149 1.011 2.624 1.00 94.94 88 ALA A CA 1
ATOM 630 C C . ALA A 1 88 ? -13.804 -0.442 2.249 1.00 94.94 88 ALA A C 1
ATOM 632 O O . ALA A 1 88 ? -13.573 -1.261 3.136 1.00 94.94 88 ALA A O 1
ATOM 633 N N . ALA A 1 89 ? -13.714 -0.767 0.957 1.00 91.81 89 ALA A N 1
ATOM 634 C CA . ALA A 1 89 ? -13.298 -2.093 0.505 1.00 91.81 89 ALA A CA 1
ATOM 635 C C . ALA A 1 89 ? -11.829 -2.397 0.854 1.00 91.81 89 ALA A C 1
ATOM 637 O O . ALA A 1 89 ? -11.522 -3.520 1.261 1.00 91.81 89 ALA A O 1
ATOM 638 N N . SER A 1 90 ? -10.937 -1.402 0.784 1.00 91.38 90 SER A N 1
ATOM 639 C CA . SER A 1 90 ? -9.570 -1.544 1.297 1.00 91.38 90 SER A CA 1
ATOM 640 C C . SER A 1 90 ? -9.549 -1.861 2.794 1.00 91.38 90 SER A C 1
ATOM 642 O O . SER A 1 90 ? -8.843 -2.787 3.191 1.00 91.38 90 SER A O 1
ATOM 644 N N . VAL A 1 91 ? -10.366 -1.175 3.606 1.00 95.19 91 VAL A N 1
ATOM 645 C CA . VAL A 1 91 ? -10.485 -1.452 5.052 1.00 95.19 91 VAL A CA 1
ATOM 646 C C . VAL A 1 91 ? -10.910 -2.899 5.303 1.00 95.19 91 VAL A C 1
ATOM 648 O O . VAL A 1 91 ? -10.305 -3.589 6.118 1.00 95.19 91 VAL A O 1
ATOM 651 N N . GLN A 1 92 ? -11.904 -3.398 4.562 1.00 95.06 92 GLN A N 1
ATOM 652 C CA . GLN A 1 92 ? -12.351 -4.791 4.692 1.00 95.06 92 GLN A CA 1
ATOM 653 C C . GLN A 1 92 ? -11.244 -5.793 4.355 1.00 95.06 92 GLN A C 1
ATOM 655 O O . GLN A 1 92 ? -11.120 -6.824 5.015 1.00 95.06 92 GLN A O 1
ATOM 660 N N . ARG A 1 93 ? -10.402 -5.489 3.361 1.00 91.06 93 ARG A N 1
ATOM 661 C CA . ARG A 1 93 ? -9.268 -6.354 3.026 1.00 91.06 93 ARG A CA 1
ATOM 662 C C . ARG A 1 93 ? -8.198 -6.348 4.112 1.00 91.06 93 ARG A C 1
ATOM 664 O O . ARG A 1 93 ? -7.697 -7.417 4.447 1.00 91.06 93 ARG A O 1
ATOM 671 N N . VAL A 1 94 ? -7.892 -5.184 4.689 1.00 92.38 94 VAL A N 1
ATOM 672 C CA . VAL A 1 94 ? -7.003 -5.076 5.858 1.00 92.38 94 VAL A CA 1
ATOM 673 C C . VAL A 1 94 ? -7.541 -5.899 7.023 1.00 92.38 94 VAL A C 1
ATOM 675 O O . VAL A 1 94 ? -6.802 -6.702 7.585 1.00 92.38 94 VAL A O 1
ATOM 678 N N . ASN A 1 95 ? -8.837 -5.794 7.320 1.00 95.44 95 ASN A N 1
ATOM 679 C CA . ASN A 1 95 ? -9.471 -6.596 8.364 1.00 95.44 95 ASN A CA 1
ATOM 680 C C . ASN A 1 95 ? -9.338 -8.096 8.103 1.00 95.44 95 ASN A C 1
ATOM 682 O O . ASN A 1 95 ? -9.032 -8.837 9.028 1.00 95.44 95 ASN A O 1
ATOM 686 N N . ALA A 1 96 ? -9.511 -8.546 6.858 1.00 92.12 96 ALA A N 1
ATOM 687 C CA . ALA A 1 96 ? -9.329 -9.953 6.515 1.00 92.12 96 ALA A CA 1
ATOM 688 C C . ALA A 1 96 ? -7.897 -10.443 6.807 1.00 92.12 96 ALA A C 1
ATOM 690 O O . ALA A 1 96 ? -7.736 -11.523 7.368 1.00 92.12 96 ALA A O 1
ATOM 691 N N . MET A 1 97 ? -6.869 -9.641 6.500 1.00 90.12 97 MET A N 1
ATOM 692 C CA . MET A 1 97 ? -5.469 -9.987 6.804 1.00 90.12 97 MET A CA 1
ATOM 693 C C . MET A 1 97 ? -5.157 -9.939 8.306 1.00 90.12 97 MET A C 1
ATOM 695 O O . MET A 1 97 ? -4.381 -10.756 8.798 1.00 90.12 97 MET A O 1
ATOM 699 N N . ILE A 1 98 ? -5.783 -9.024 9.054 1.00 93.75 98 ILE A N 1
ATOM 700 C CA . ILE A 1 98 ? -5.671 -8.986 10.521 1.00 93.75 98 ILE A CA 1
ATOM 701 C C . ILE A 1 98 ? -6.299 -10.240 11.134 1.00 93.75 98 ILE A C 1
ATOM 703 O O . ILE A 1 98 ? -5.677 -10.910 11.953 1.00 93.75 98 ILE A O 1
ATOM 707 N N . MET A 1 99 ? -7.498 -10.611 10.682 1.00 94.88 99 MET A N 1
ATOM 708 C CA . MET A 1 99 ? -8.197 -11.813 11.144 1.00 94.88 99 MET A CA 1
ATOM 709 C C . MET A 1 99 ? -7.465 -13.107 10.765 1.00 94.88 99 MET A C 1
ATOM 711 O O . MET A 1 99 ? -7.537 -14.086 11.502 1.00 94.88 99 MET A O 1
ATOM 715 N N . ALA A 1 100 ? -6.739 -13.113 9.644 1.00 92.62 100 ALA A N 1
ATOM 716 C CA . ALA A 1 100 ? -5.862 -14.215 9.246 1.00 92.62 100 ALA A CA 1
ATOM 717 C C . ALA A 1 100 ? -4.554 -14.281 10.063 1.00 92.62 100 ALA A C 1
ATOM 719 O O . ALA A 1 100 ? -3.801 -15.243 9.934 1.00 92.62 100 ALA A O 1
ATOM 720 N N . GLY A 1 101 ? -4.272 -13.273 10.896 1.00 92.00 101 GLY A N 1
ATOM 721 C CA . GLY A 1 101 ? -3.033 -13.174 11.664 1.00 92.00 101 GLY A CA 1
ATOM 722 C C . GLY A 1 101 ? -1.814 -12.803 10.819 1.00 92.00 101 GLY A C 1
ATOM 723 O O . GLY A 1 101 ? -0.692 -12.988 11.278 1.00 92.00 101 GLY A O 1
ATOM 724 N N . GLU A 1 102 ? -2.002 -12.291 9.601 1.00 88.25 102 GLU A N 1
ATOM 725 C CA . GLU A 1 102 ? -0.920 -11.815 8.725 1.00 88.25 102 GLU A CA 1
ATOM 726 C C . GLU A 1 102 ? -0.480 -10.397 9.103 1.00 88.25 102 GLU A C 1
ATOM 728 O O . GLU A 1 102 ? 0.698 -10.048 9.012 1.00 88.25 102 GLU A O 1
ATOM 733 N N . LEU A 1 103 ? -1.435 -9.581 9.559 1.00 92.12 103 LEU A N 1
ATOM 734 C CA . LEU A 1 103 ? -1.211 -8.205 9.979 1.00 92.12 103 LEU A CA 1
ATOM 735 C C . LEU A 1 103 ? -1.650 -7.989 11.428 1.00 92.12 103 LEU A C 1
ATOM 737 O O . LEU A 1 103 ? -2.581 -8.616 11.924 1.00 92.12 103 LEU A O 1
ATOM 741 N N . VAL A 1 104 ? -0.999 -7.043 12.093 1.00 94.75 104 VAL A N 1
ATOM 742 C CA . VAL A 1 104 ? -1.368 -6.547 13.418 1.00 94.75 104 VAL A CA 1
ATOM 743 C C . VAL A 1 104 ? -1.513 -5.035 13.327 1.00 94.75 104 VAL A C 1
ATOM 745 O O . VAL A 1 104 ? -0.671 -4.356 12.740 1.00 94.75 104 VAL A O 1
ATOM 748 N N . SER A 1 105 ? -2.583 -4.496 13.903 1.00 96.25 105 SER A N 1
ATOM 749 C CA . SER A 1 105 ? -2.800 -3.054 14.015 1.00 96.25 105 SER A CA 1
ATOM 750 C C . SER A 1 105 ? -2.536 -2.552 15.432 1.00 96.25 105 SER A C 1
ATOM 752 O O . SER A 1 105 ? -2.737 -3.286 16.409 1.00 96.25 105 SER A O 1
ATOM 754 N N . ASP A 1 106 ? -2.178 -1.277 15.564 1.00 94.56 106 ASP A N 1
ATOM 755 C CA . ASP A 1 106 ? -2.012 -0.606 16.856 1.00 94.56 106 ASP A CA 1
ATOM 756 C C . ASP A 1 106 ? -2.990 0.567 17.059 1.00 94.56 106 ASP A C 1
ATOM 758 O O . ASP A 1 106 ? -3.790 0.914 16.188 1.00 94.56 106 ASP A O 1
ATOM 762 N N . ALA A 1 107 ? -2.955 1.172 18.250 1.00 94.06 107 ALA A N 1
ATOM 763 C CA . ALA A 1 107 ? -3.849 2.268 18.627 1.00 94.06 107 ALA A CA 1
ATOM 764 C C . ALA A 1 107 ? -3.684 3.538 17.767 1.00 94.06 107 ALA A C 1
ATOM 766 O O . ALA A 1 107 ? -4.573 4.387 17.779 1.00 94.06 107 ALA A O 1
ATOM 767 N N . SER A 1 108 ? -2.586 3.665 17.014 1.00 93.19 108 SER A N 1
ATOM 768 C CA . SER A 1 108 ? -2.338 4.776 16.087 1.00 93.19 108 SER A CA 1
ATOM 769 C C . SER A 1 108 ? -2.881 4.527 14.675 1.00 93.19 108 SER A C 1
ATOM 771 O O . SER A 1 108 ? -2.657 5.339 13.783 1.00 93.19 108 SER A O 1
ATOM 773 N N . LEU A 1 109 ? -3.610 3.420 14.470 1.00 94.50 109 LEU A N 1
ATOM 774 C CA . LEU A 1 109 ? -4.076 2.928 13.167 1.00 94.50 109 LEU A CA 1
ATOM 775 C C . LEU A 1 109 ? -2.949 2.481 12.223 1.00 94.50 109 LEU A C 1
ATOM 777 O O . LEU A 1 109 ? -3.212 2.203 11.049 1.00 94.50 109 LEU A O 1
ATOM 781 N N . ALA A 1 110 ? -1.715 2.376 12.720 1.00 91.44 110 ALA A N 1
ATOM 782 C CA . ALA A 1 110 ? -0.629 1.783 11.961 1.00 91.44 110 ALA A CA 1
ATOM 783 C C . ALA A 1 110 ? -0.847 0.271 11.850 1.00 91.44 110 ALA A C 1
ATOM 785 O O . ALA A 1 110 ? -1.373 -0.373 12.765 1.00 91.44 110 ALA A O 1
ATOM 786 N N . VAL A 1 111 ? -0.442 -0.289 10.712 1.00 93.31 111 VAL A N 1
ATOM 787 C CA . VAL A 1 111 ? -0.548 -1.716 10.417 1.00 93.31 111 VAL A CA 1
ATOM 788 C C . VAL A 1 111 ? 0.854 -2.261 10.189 1.00 93.31 111 VAL A C 1
ATOM 790 O O . VAL A 1 111 ? 1.696 -1.618 9.567 1.00 93.31 111 VAL A O 1
ATOM 793 N N . ARG A 1 112 ? 1.134 -3.440 10.735 1.00 91.31 112 ARG A N 1
ATOM 794 C CA . ARG A 1 112 ? 2.443 -4.094 10.647 1.00 91.31 112 ARG A CA 1
ATOM 795 C C . ARG A 1 112 ? 2.261 -5.564 10.319 1.00 91.31 112 ARG A C 1
ATOM 797 O O . ARG A 1 112 ? 1.226 -6.142 10.636 1.00 91.31 112 ARG A O 1
ATOM 804 N N . SER A 1 113 ? 3.291 -6.172 9.744 1.00 86.88 113 SER A N 1
ATOM 805 C CA . SER A 1 113 ? 3.391 -7.629 9.667 1.00 86.88 113 SER A CA 1
ATOM 806 C C . SER A 1 113 ? 3.304 -8.251 11.054 1.00 86.88 113 SER A C 1
ATOM 808 O O . SER A 1 113 ? 3.964 -7.766 11.977 1.00 86.88 113 SER A O 1
ATOM 810 N N . SER A 1 114 ? 2.592 -9.365 11.194 1.00 88.12 114 SER A N 1
ATOM 811 C CA . SER A 1 114 ? 2.759 -10.238 12.363 1.00 88.12 114 SER A CA 1
ATOM 812 C C . SER A 1 114 ? 4.118 -10.947 12.360 1.00 88.12 114 SER A C 1
ATOM 814 O O . SER A 1 114 ? 4.650 -11.275 13.420 1.00 88.12 114 SER A O 1
ATOM 816 N N . ASN A 1 115 ? 4.700 -11.147 11.173 1.00 83.44 115 ASN A N 1
ATOM 817 C CA . ASN A 1 115 ? 6.019 -11.733 10.988 1.00 83.44 115 ASN A CA 1
ATOM 818 C C . ASN A 1 115 ? 7.050 -10.630 10.671 1.00 83.44 115 ASN A C 1
ATOM 820 O O . ASN A 1 115 ? 7.103 -10.174 9.521 1.00 83.44 115 ASN A O 1
ATOM 824 N N . PRO A 1 116 ? 7.872 -10.190 11.642 1.00 71.69 116 PRO A N 1
ATOM 825 C CA . PRO A 1 116 ? 8.859 -9.134 11.416 1.00 71.69 116 PRO A CA 1
ATOM 826 C C . PRO A 1 116 ? 9.917 -9.527 10.373 1.00 71.69 116 PRO A C 1
ATOM 828 O O . PRO A 1 116 ? 10.416 -8.659 9.658 1.00 71.69 116 PRO A O 1
ATOM 831 N N . ASP A 1 117 ? 10.199 -10.823 10.209 1.00 71.81 117 ASP A N 1
ATOM 832 C CA . ASP A 1 117 ? 11.172 -11.320 9.230 1.00 71.81 117 ASP A CA 1
ATOM 833 C C . ASP A 1 117 ? 10.623 -11.295 7.798 1.00 71.81 117 ASP A C 1
ATOM 835 O O . ASP A 1 117 ? 11.384 -11.224 6.831 1.00 71.81 117 ASP A O 1
ATOM 839 N N . ALA A 1 118 ? 9.295 -11.303 7.635 1.00 63.03 118 ALA A N 1
ATOM 840 C CA . ALA A 1 118 ? 8.676 -11.182 6.318 1.00 63.03 118 ALA A CA 1
ATOM 841 C C . ALA A 1 118 ? 8.905 -9.791 5.698 1.00 63.03 118 ALA A C 1
ATOM 843 O O . ALA A 1 118 ? 8.874 -9.662 4.473 1.00 63.03 118 ALA A O 1
ATOM 844 N N . LEU A 1 119 ? 9.146 -8.772 6.535 1.00 63.50 119 LEU A N 1
ATOM 845 C CA . LEU A 1 119 ? 9.171 -7.355 6.158 1.00 63.50 119 LEU A CA 1
ATOM 846 C C . LEU A 1 119 ? 10.355 -6.590 6.768 1.00 63.50 119 LEU A C 1
ATOM 848 O O . LEU A 1 119 ? 10.268 -5.400 7.059 1.00 63.50 119 LEU A O 1
ATOM 852 N N . SER A 1 120 ? 11.487 -7.275 6.937 1.00 54.81 120 SER A N 1
ATOM 853 C CA . SER A 1 120 ? 12.758 -6.655 7.310 1.00 54.81 120 SER A CA 1
ATOM 854 C C . SER A 1 120 ? 13.275 -5.783 6.155 1.00 54.81 120 SER A C 1
ATOM 856 O O . SER A 1 120 ? 14.010 -6.252 5.281 1.00 54.81 120 SER A O 1
ATOM 858 N N . THR A 1 121 ? 12.934 -4.497 6.184 1.00 54.88 121 THR A N 1
ATOM 859 C CA . THR A 1 121 ? 13.496 -3.466 5.307 1.00 54.88 121 THR A CA 1
ATOM 860 C C . THR A 1 121 ? 14.905 -3.129 5.779 1.00 54.88 121 THR A C 1
ATOM 862 O O . THR A 1 121 ? 15.118 -2.224 6.587 1.00 54.88 121 THR A O 1
ATOM 865 N N . ARG A 1 122 ? 15.901 -3.890 5.316 1.00 52.09 122 ARG A N 1
ATOM 866 C CA . ARG A 1 122 ? 17.296 -3.456 5.442 1.00 52.09 122 ARG A CA 1
ATOM 867 C C . ARG A 1 122 ? 17.543 -2.358 4.417 1.00 52.09 122 ARG A C 1
ATOM 869 O O . ARG A 1 122 ? 17.836 -2.633 3.260 1.00 52.09 122 ARG A O 1
ATOM 876 N N . THR A 1 123 ? 17.434 -1.116 4.858 1.00 53.03 123 THR A N 1
ATOM 877 C CA . THR A 1 123 ? 17.860 0.053 4.094 1.00 53.03 123 THR A CA 1
ATOM 878 C C . THR A 1 123 ? 19.384 0.135 4.077 1.00 53.03 123 THR A C 1
ATOM 880 O O . THR A 1 123 ? 20.003 0.366 5.115 1.00 53.03 123 THR A O 1
ATOM 883 N N . MET A 1 124 ? 19.998 -0.071 2.910 1.00 49.00 124 MET A N 1
ATOM 884 C CA . MET A 1 124 ? 21.371 0.369 2.655 1.00 49.00 124 MET A CA 1
ATOM 885 C C . MET A 1 124 ? 21.305 1.849 2.272 1.00 49.00 124 MET A C 1
ATOM 887 O O . MET A 1 124 ? 20.858 2.174 1.181 1.00 49.00 124 MET A O 1
ATOM 891 N N . ASP A 1 125 ? 21.662 2.733 3.201 1.00 60.66 125 ASP A N 1
ATOM 892 C CA . ASP A 1 125 ? 21.945 4.162 2.989 1.00 60.66 125 ASP A CA 1
ATOM 893 C C . ASP A 1 125 ? 20.847 5.055 2.347 1.00 60.66 125 ASP A C 1
ATOM 895 O O . ASP A 1 125 ? 21.104 6.225 2.068 1.00 60.66 125 ASP A O 1
ATOM 899 N N . GLY A 1 126 ? 19.608 4.566 2.185 1.00 65.12 126 GLY A N 1
ATOM 900 C CA . GLY A 1 126 ? 18.454 5.318 1.664 1.00 65.12 126 GLY A CA 1
ATOM 901 C C . GLY A 1 126 ? 17.098 4.817 2.189 1.00 65.12 126 GLY A C 1
ATOM 902 O O . GLY A 1 126 ? 17.007 3.717 2.730 1.00 65.12 126 GLY A O 1
ATOM 903 N N . SER A 1 127 ? 16.036 5.618 2.042 1.00 74.25 127 SER A N 1
ATOM 904 C CA . SER A 1 127 ? 14.673 5.294 2.500 1.00 74.25 127 SER A CA 1
ATOM 905 C C . SER A 1 127 ? 13.983 4.299 1.557 1.00 74.25 127 SER A C 1
ATOM 907 O O . SER A 1 127 ? 13.229 4.687 0.667 1.00 74.25 127 SER A O 1
ATOM 909 N N . ASN A 1 128 ? 14.256 3.006 1.742 1.00 85.88 128 ASN A N 1
ATOM 910 C CA . ASN A 1 128 ? 13.488 1.925 1.119 1.00 85.88 128 ASN A CA 1
ATOM 911 C C . ASN A 1 128 ? 12.594 1.260 2.166 1.00 85.88 128 ASN A C 1
ATOM 913 O O . ASN A 1 128 ? 13.078 0.849 3.222 1.00 85.88 128 ASN A O 1
ATOM 917 N N . GLY A 1 129 ? 11.301 1.138 1.890 1.00 85.75 129 GLY A N 1
ATOM 918 C CA . GLY A 1 129 ? 10.342 0.731 2.911 1.00 85.75 129 GLY A CA 1
ATOM 919 C C . GLY A 1 129 ? 9.082 0.096 2.351 1.00 85.75 129 GLY A C 1
ATOM 920 O O . GLY A 1 129 ? 8.663 0.398 1.237 1.00 85.75 129 GLY A O 1
ATOM 921 N N . LEU A 1 130 ? 8.465 -0.779 3.147 1.00 86.56 130 LEU A N 1
ATOM 922 C CA . LEU A 1 130 ? 7.085 -1.205 2.952 1.00 86.56 130 LEU A CA 1
ATOM 923 C C . LEU A 1 130 ? 6.286 -0.861 4.206 1.00 86.56 130 LEU A C 1
ATOM 925 O O . LEU A 1 130 ? 6.486 -1.464 5.261 1.00 86.56 130 LEU A O 1
ATOM 929 N N . SER A 1 131 ? 5.365 0.083 4.074 1.00 87.31 131 SER A N 1
ATOM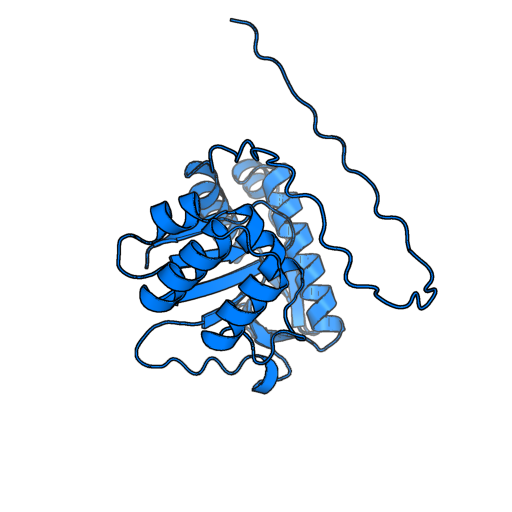 930 C CA . SER A 1 131 ? 4.489 0.524 5.155 1.00 87.31 131 SER A CA 1
ATOM 931 C C . SER A 1 131 ? 3.061 0.065 4.879 1.00 87.31 131 SER A C 1
ATOM 933 O O . SER A 1 131 ? 2.531 0.247 3.782 1.00 87.31 131 SER A O 1
ATOM 935 N N . PHE A 1 132 ? 2.420 -0.549 5.874 1.00 89.69 132 PHE A N 1
ATOM 936 C CA . PHE A 1 132 ? 1.018 -0.945 5.780 1.00 89.69 132 PHE A CA 1
ATOM 937 C C . PHE A 1 132 ? 0.154 0.082 6.490 1.00 89.69 132 PHE A C 1
ATOM 939 O O . PHE A 1 132 ? 0.417 0.488 7.623 1.00 89.69 132 PHE A O 1
ATOM 946 N N . HIS A 1 133 ? -0.931 0.446 5.826 1.00 93.50 133 HIS A N 1
ATOM 947 C CA . HIS A 1 133 ? -1.906 1.400 6.317 1.00 93.50 133 HIS A CA 1
ATOM 948 C C . HIS A 1 133 ? -3.292 0.763 6.322 1.00 93.50 133 HIS A C 1
ATOM 950 O O . HIS A 1 133 ? -3.577 -0.167 5.567 1.00 93.50 133 HIS A O 1
ATOM 956 N N . TRP A 1 134 ? -4.207 1.304 7.124 1.00 95.00 134 TRP A N 1
ATOM 957 C CA . TRP A 1 134 ? -5.602 0.846 7.145 1.00 95.00 134 TRP A CA 1
ATOM 958 C C . TRP A 1 134 ? -6.309 1.002 5.782 1.00 95.00 134 TRP A C 1
ATOM 960 O O . TRP A 1 134 ? -7.288 0.310 5.501 1.00 95.00 134 TRP A O 1
ATOM 970 N N . TRP A 1 135 ? -5.809 1.892 4.917 1.00 93.12 135 TRP A N 1
ATOM 971 C CA . TRP A 1 135 ? -6.332 2.146 3.573 1.00 93.12 135 TRP A CA 1
ATOM 972 C C . TRP A 1 135 ? -5.555 1.429 2.451 1.00 93.12 135 TRP A C 1
ATOM 974 O O . TRP A 1 135 ? -6.044 1.389 1.316 1.00 93.12 135 TRP A O 1
ATOM 984 N N . GLY A 1 136 ? -4.376 0.854 2.714 1.00 91.75 136 GLY A N 1
ATOM 985 C CA . GLY A 1 136 ? -3.517 0.322 1.653 1.00 91.75 136 GLY A CA 1
ATOM 986 C C . GLY A 1 136 ? -2.082 0.006 2.070 1.00 91.75 136 GLY A C 1
ATOM 987 O O . GLY A 1 136 ? -1.803 -0.330 3.216 1.00 91.75 136 GLY A O 1
ATOM 988 N N . ILE A 1 137 ? -1.184 0.079 1.096 1.00 90.44 137 ILE A N 1
ATOM 989 C CA . ILE A 1 137 ? 0.248 -0.193 1.214 1.00 90.44 137 ILE A CA 1
ATOM 990 C C . ILE A 1 137 ? 1.000 1.004 0.625 1.00 90.44 137 ILE A C 1
ATOM 992 O O . ILE A 1 137 ? 0.578 1.559 -0.389 1.00 90.44 137 ILE A O 1
ATOM 996 N N . GLU A 1 138 ? 2.111 1.381 1.236 1.00 90.69 138 GLU A N 1
ATOM 997 C CA . GLU A 1 138 ? 3.055 2.381 0.744 1.00 90.69 138 GLU A CA 1
ATOM 998 C C . GLU A 1 138 ? 4.421 1.719 0.553 1.00 90.69 138 GLU A C 1
ATOM 1000 O O . GLU A 1 138 ? 4.902 1.009 1.436 1.00 90.69 138 GLU A O 1
ATOM 1005 N N . VAL A 1 139 ? 5.003 1.894 -0.632 1.00 91.12 139 VAL A N 1
ATOM 1006 C CA . VAL A 1 139 ? 6.321 1.375 -1.000 1.00 91.12 139 VAL A CA 1
ATOM 1007 C C . VAL A 1 139 ? 7.238 2.558 -1.249 1.00 91.12 139 VAL A C 1
ATOM 1009 O O . VAL A 1 139 ? 7.057 3.268 -2.236 1.00 91.12 139 VAL A O 1
ATOM 1012 N N . ASP A 1 140 ? 8.245 2.726 -0.410 1.00 91.38 140 ASP A N 1
ATOM 1013 C CA . ASP A 1 140 ? 9.280 3.732 -0.604 1.00 91.38 140 ASP A CA 1
ATOM 1014 C C . ASP A 1 140 ? 10.472 3.096 -1.314 1.00 91.38 140 ASP A C 1
ATOM 1016 O O . ASP A 1 140 ? 10.951 2.030 -0.916 1.00 91.38 140 ASP A O 1
ATOM 1020 N N . LEU A 1 141 ? 10.929 3.733 -2.390 1.00 91.19 141 LEU A N 1
ATOM 1021 C CA . LEU A 1 141 ? 12.114 3.347 -3.147 1.00 91.19 141 LEU A CA 1
ATOM 1022 C C . LEU A 1 141 ? 13.017 4.562 -3.329 1.00 91.19 141 LEU A C 1
ATOM 1024 O O . LEU A 1 141 ? 12.588 5.577 -3.876 1.00 91.19 141 LEU A O 1
ATOM 1028 N N . ASP A 1 142 ? 14.285 4.445 -2.959 1.00 91.69 142 ASP A N 1
ATOM 1029 C CA . ASP A 1 142 ? 15.291 5.465 -3.242 1.00 91.69 142 ASP A CA 1
ATOM 1030 C C . ASP A 1 142 ? 15.535 5.634 -4.757 1.00 91.69 142 ASP A C 1
ATOM 1032 O O . ASP A 1 142 ? 15.012 4.901 -5.608 1.00 91.69 142 ASP A O 1
ATOM 1036 N N . SER A 1 143 ? 16.347 6.625 -5.127 1.00 91.62 143 SER A N 1
ATOM 1037 C CA . SER A 1 143 ? 16.663 6.904 -6.531 1.00 91.62 143 SER A CA 1
ATOM 1038 C C . SER A 1 143 ? 17.369 5.738 -7.245 1.00 91.62 143 SER A C 1
ATOM 1040 O O . SER A 1 143 ? 17.161 5.541 -8.447 1.00 91.62 143 SER A O 1
ATOM 1042 N N . TYR A 1 144 ? 18.159 4.919 -6.544 1.00 91.75 144 TYR A N 1
ATOM 1043 C CA . TYR A 1 144 ? 18.861 3.774 -7.129 1.00 91.75 144 TYR A CA 1
ATOM 1044 C C . TYR A 1 144 ? 17.883 2.652 -7.504 1.00 91.75 144 TYR A C 1
ATOM 1046 O O . TYR A 1 144 ? 17.855 2.209 -8.662 1.00 91.75 144 TYR A O 1
ATOM 1054 N N . TRP A 1 145 ? 17.035 2.230 -6.565 1.00 92.38 145 TRP A N 1
ATOM 1055 C CA . TRP A 1 145 ? 16.037 1.184 -6.790 1.00 92.38 145 TRP A CA 1
ATOM 1056 C C . TRP A 1 145 ? 14.923 1.638 -7.719 1.00 92.38 145 TRP A C 1
ATOM 1058 O O . TRP A 1 145 ? 14.478 0.851 -8.558 1.00 92.38 145 TRP A O 1
ATOM 1068 N N . THR A 1 146 ? 14.541 2.915 -7.664 1.00 92.62 146 THR A N 1
ATOM 1069 C CA . THR A 1 146 ? 13.591 3.500 -8.616 1.00 92.62 146 THR A CA 1
ATOM 1070 C C . THR A 1 146 ? 14.107 3.387 -10.052 1.00 92.62 146 THR A C 1
ATOM 1072 O O . THR A 1 146 ? 13.395 2.900 -10.931 1.00 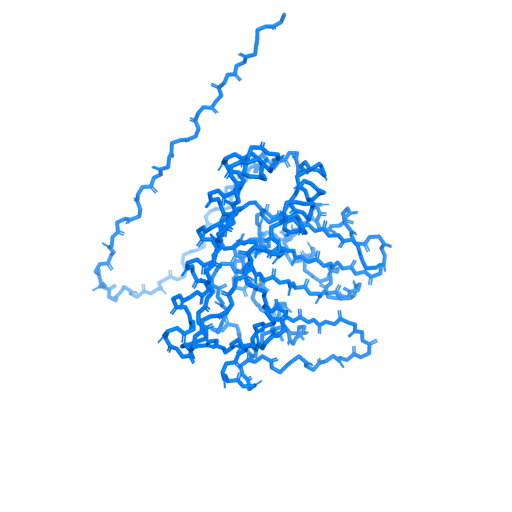92.62 146 THR A O 1
ATOM 1075 N N . ASN A 1 147 ? 15.372 3.742 -10.305 1.00 92.75 147 ASN A N 1
ATOM 1076 C CA . ASN A 1 147 ? 15.974 3.625 -11.638 1.00 92.75 147 ASN A CA 1
ATOM 1077 C C . ASN A 1 147 ? 16.099 2.166 -12.106 1.00 92.75 147 ASN A C 1
ATOM 1079 O O . ASN A 1 147 ? 15.848 1.863 -13.278 1.00 92.75 147 ASN A O 1
ATOM 1083 N N . LYS A 1 148 ? 16.443 1.241 -11.201 1.00 92.62 148 LYS A N 1
ATOM 1084 C CA . LYS A 1 148 ? 16.444 -0.201 -11.497 1.00 92.62 148 LYS A CA 1
ATOM 1085 C C . LYS A 1 148 ? 15.049 -0.700 -11.866 1.00 92.62 148 LYS A C 1
ATOM 1087 O O . LYS A 1 148 ? 14.911 -1.408 -12.861 1.00 92.62 148 LYS A O 1
ATOM 1092 N N . LEU A 1 149 ? 14.027 -0.301 -11.112 1.00 92.00 149 LEU A N 1
ATOM 1093 C CA . LEU A 1 149 ? 12.639 -0.677 -11.362 1.00 92.00 149 LEU A CA 1
ATOM 1094 C C . LEU A 1 149 ? 12.148 -0.160 -12.720 1.00 92.00 149 LEU A C 1
ATOM 1096 O O . LEU A 1 149 ? 11.621 -0.936 -13.515 1.00 92.00 149 LEU A O 1
ATOM 1100 N N . VAL A 1 150 ? 12.381 1.121 -13.018 1.00 92.19 150 VAL A N 1
ATOM 1101 C CA . VAL A 1 150 ? 12.043 1.741 -14.312 1.00 92.19 150 VAL A CA 1
ATOM 1102 C C . VAL A 1 150 ? 12.739 1.016 -15.467 1.00 92.19 150 VAL A C 1
ATOM 1104 O O . VAL A 1 150 ? 12.099 0.719 -16.473 1.00 92.19 150 VAL A O 1
ATOM 1107 N N . SER A 1 151 ? 14.022 0.674 -15.315 1.00 90.75 151 SER A N 1
ATOM 1108 C CA . SER A 1 151 ? 14.784 -0.074 -16.323 1.00 90.75 151 SER A CA 1
ATOM 1109 C C . SER A 1 151 ? 14.198 -1.467 -16.581 1.00 90.75 151 SER A C 1
ATOM 1111 O O . SER A 1 151 ? 13.988 -1.848 -17.731 1.00 90.75 151 SER A O 1
ATOM 1113 N N . VAL A 1 152 ? 13.847 -2.198 -15.518 1.00 89.75 152 VAL A N 1
ATOM 1114 C CA . VAL A 1 152 ? 13.237 -3.533 -15.613 1.00 89.75 152 VAL A CA 1
ATOM 1115 C C . VAL A 1 152 ? 11.867 -3.484 -16.292 1.00 89.75 152 VAL A C 1
ATOM 1117 O O . VAL A 1 152 ? 11.597 -4.294 -17.178 1.00 89.75 152 VAL A O 1
ATOM 1120 N N . ILE A 1 153 ? 11.021 -2.510 -15.952 1.00 89.69 153 ILE A N 1
ATOM 1121 C CA . ILE A 1 153 ? 9.709 -2.350 -16.597 1.00 89.69 153 ILE A CA 1
ATOM 1122 C C . ILE A 1 153 ? 9.873 -1.949 -18.075 1.00 89.69 153 ILE A C 1
ATOM 1124 O O . ILE A 1 153 ? 9.208 -2.522 -18.936 1.00 89.69 153 ILE A O 1
ATOM 1128 N N . ASN A 1 154 ? 10.787 -1.025 -18.397 1.00 86.94 154 ASN A N 1
ATOM 1129 C CA . ASN A 1 154 ? 11.063 -0.609 -19.781 1.00 86.94 154 ASN A CA 1
ATOM 1130 C C . ASN A 1 154 ? 11.668 -1.728 -20.640 1.00 86.94 154 ASN A C 1
ATOM 1132 O O . ASN A 1 154 ? 11.441 -1.761 -21.847 1.00 86.94 154 ASN A O 1
ATOM 1136 N N . ALA A 1 155 ? 12.392 -2.670 -20.030 1.00 86.50 155 ALA A N 1
ATOM 1137 C CA . ALA A 1 155 ? 12.869 -3.879 -20.698 1.00 86.50 155 ALA A CA 1
ATOM 1138 C C . ALA A 1 155 ? 11.744 -4.893 -21.002 1.00 86.50 155 ALA A C 1
ATOM 1140 O O . ALA A 1 155 ? 12.016 -5.965 -21.540 1.00 86.50 155 ALA A O 1
ATOM 1141 N N . GLY A 1 156 ? 10.489 -4.581 -20.654 1.00 81.12 156 GLY A N 1
ATOM 1142 C CA . GLY A 1 156 ? 9.339 -5.460 -20.858 1.00 81.12 156 GLY A CA 1
ATOM 1143 C C . GLY A 1 156 ? 9.282 -6.613 -19.859 1.00 81.12 156 GLY A C 1
ATOM 1144 O O . GLY A 1 156 ? 8.696 -7.657 -20.148 1.00 81.12 156 GLY A O 1
ATOM 1145 N N . ALA A 1 157 ? 9.919 -6.468 -18.696 1.00 84.06 157 ALA A N 1
ATOM 1146 C CA . ALA A 1 157 ? 9.984 -7.552 -17.738 1.00 84.06 157 ALA A CA 1
ATOM 1147 C C . ALA A 1 157 ? 8.642 -7.755 -17.014 1.00 84.06 157 ALA A C 1
ATOM 1149 O O . ALA A 1 157 ? 7.949 -6.809 -16.640 1.00 84.06 157 ALA A O 1
ATOM 1150 N N . GLY A 1 158 ? 8.279 -9.021 -16.811 1.00 84.44 158 GLY A N 1
ATOM 1151 C CA . GLY A 1 158 ? 7.041 -9.399 -16.135 1.00 84.44 158 GLY A CA 1
ATOM 1152 C C . GLY A 1 158 ? 7.101 -9.261 -14.611 1.00 84.44 158 GLY A C 1
ATOM 1153 O O . GLY A 1 158 ? 8.095 -8.832 -14.021 1.00 84.44 158 GLY A O 1
ATOM 1154 N N . ALA A 1 159 ? 6.032 -9.718 -13.957 1.00 83.62 159 ALA A N 1
ATOM 1155 C CA . ALA A 1 159 ? 5.867 -9.667 -12.504 1.00 83.62 159 ALA A CA 1
ATOM 1156 C C . ALA A 1 159 ? 7.054 -10.255 -11.715 1.00 83.62 159 ALA A C 1
ATOM 1158 O O . ALA A 1 159 ? 7.451 -9.699 -10.694 1.00 83.62 159 ALA A O 1
ATOM 1159 N N . ALA A 1 160 ? 7.666 -11.336 -12.211 1.00 84.81 160 ALA A N 1
ATOM 1160 C CA . ALA A 1 160 ? 8.802 -11.982 -11.554 1.00 84.81 160 ALA A CA 1
ATOM 1161 C C . ALA A 1 160 ? 10.035 -11.067 -11.443 1.00 84.81 160 ALA A C 1
ATOM 1163 O O . ALA A 1 160 ? 10.725 -11.077 -10.427 1.00 84.81 160 ALA A O 1
ATOM 1164 N N . ALA A 1 161 ? 10.301 -10.248 -12.461 1.00 87.31 161 ALA A N 1
ATOM 1165 C CA . ALA A 1 161 ? 11.447 -9.347 -12.446 1.00 87.31 161 ALA A CA 1
ATOM 1166 C C . ALA A 1 161 ? 11.199 -8.132 -11.546 1.00 87.31 161 ALA A C 1
ATOM 1168 O O . ALA A 1 161 ? 12.094 -7.724 -10.811 1.00 87.31 161 ALA A O 1
ATOM 1169 N N . VAL A 1 162 ? 9.973 -7.598 -11.542 1.00 87.69 162 VAL A N 1
ATOM 1170 C CA . VAL A 1 162 ? 9.574 -6.548 -10.592 1.00 87.69 162 VAL A CA 1
ATOM 1171 C C . VAL A 1 162 ? 9.690 -7.059 -9.155 1.00 87.69 162 VAL A C 1
ATOM 1173 O O . VAL A 1 162 ? 10.274 -6.380 -8.315 1.00 87.69 162 VAL A O 1
ATOM 1176 N N . ALA A 1 163 ? 9.227 -8.283 -8.882 1.00 87.06 163 ALA A N 1
ATOM 1177 C CA . ALA A 1 163 ? 9.420 -8.933 -7.588 1.00 87.06 163 ALA A CA 1
ATOM 1178 C C . ALA A 1 163 ? 10.910 -9.082 -7.237 1.00 87.06 163 ALA A C 1
ATOM 1180 O O . ALA A 1 163 ? 11.304 -8.799 -6.113 1.00 87.06 163 ALA A O 1
ATOM 1181 N N . ALA A 1 164 ? 11.770 -9.456 -8.185 1.00 86.62 164 ALA A N 1
ATOM 1182 C CA . ALA A 1 164 ? 13.207 -9.536 -7.928 1.00 86.62 164 ALA A CA 1
ATOM 1183 C C . ALA A 1 164 ? 13.823 -8.173 -7.556 1.00 86.62 164 ALA A C 1
ATOM 1185 O O . ALA A 1 164 ? 14.654 -8.111 -6.651 1.00 86.62 164 ALA A O 1
ATOM 1186 N N . VAL A 1 165 ? 13.398 -7.079 -8.201 1.00 87.62 165 VAL A N 1
ATOM 1187 C CA . VAL A 1 165 ? 13.861 -5.719 -7.864 1.00 87.62 165 VAL A CA 1
ATOM 1188 C C . VAL A 1 165 ? 13.410 -5.315 -6.466 1.00 87.62 165 VAL A C 1
ATOM 1190 O O . VAL A 1 165 ? 14.230 -4.851 -5.681 1.00 87.62 165 VAL A O 1
ATOM 1193 N N . LEU A 1 166 ? 12.136 -5.532 -6.131 1.00 87.12 166 LEU A N 1
ATOM 1194 C CA . LEU A 1 166 ? 11.616 -5.234 -4.794 1.00 87.12 166 LEU A CA 1
ATOM 1195 C C . LEU A 1 166 ? 12.326 -6.051 -3.706 1.00 87.12 166 LEU A C 1
ATOM 1197 O O . LEU A 1 166 ? 12.581 -5.535 -2.620 1.00 87.12 166 LEU A O 1
ATOM 1201 N N . ALA A 1 167 ? 12.665 -7.310 -3.997 1.00 85.88 167 ALA A N 1
ATOM 1202 C CA . ALA A 1 167 ? 13.408 -8.162 -3.072 1.00 85.88 167 ALA A CA 1
ATOM 1203 C C . ALA A 1 167 ? 14.841 -7.667 -2.889 1.00 85.88 167 ALA A C 1
ATOM 1205 O O . ALA A 1 167 ? 15.331 -7.599 -1.766 1.00 85.88 167 ALA A O 1
ATOM 1206 N N . GLY A 1 168 ? 15.490 -7.254 -3.980 1.00 84.06 168 GLY A N 1
ATOM 1207 C CA . GLY A 1 168 ? 16.795 -6.602 -3.919 1.00 84.06 168 GLY A CA 1
ATOM 1208 C C . GLY A 1 168 ? 16.767 -5.318 -3.086 1.00 84.06 168 GLY A C 1
ATOM 1209 O O . GLY A 1 168 ? 17.686 -5.088 -2.306 1.00 84.06 168 GLY A O 1
ATOM 1210 N N . ALA A 1 169 ? 15.691 -4.534 -3.202 1.00 85.00 169 ALA A N 1
ATOM 1211 C CA . ALA A 1 169 ? 15.469 -3.306 -2.441 1.00 85.00 169 ALA A CA 1
ATOM 1212 C C . ALA A 1 169 ? 15.161 -3.535 -0.953 1.00 85.00 169 ALA A C 1
ATOM 1214 O O . ALA A 1 169 ? 15.005 -2.574 -0.204 1.00 85.00 169 ALA A O 1
ATOM 1215 N N . GLY A 1 170 ? 15.034 -4.792 -0.515 1.00 81.56 170 GLY A N 1
ATOM 1216 C CA . GLY A 1 170 ? 14.646 -5.125 0.853 1.00 81.56 170 GLY A CA 1
ATOM 1217 C C . GLY A 1 170 ? 13.194 -4.771 1.187 1.00 81.56 170 GLY A C 1
ATOM 1218 O O . GLY A 1 170 ? 12.802 -4.881 2.342 1.00 81.56 170 GLY A O 1
ATOM 1219 N N . VAL A 1 171 ? 12.377 -4.377 0.203 1.00 82.31 171 VAL A N 1
ATOM 1220 C CA . VAL A 1 171 ? 10.936 -4.112 0.386 1.00 82.31 171 VAL A CA 1
ATOM 1221 C C . VAL A 1 171 ? 10.197 -5.401 0.760 1.00 82.31 171 VAL A C 1
ATOM 1223 O O . VAL A 1 171 ? 9.206 -5.386 1.484 1.00 82.31 171 VAL A O 1
ATOM 1226 N N . ILE A 1 172 ? 10.697 -6.533 0.268 1.00 80.12 172 ILE A N 1
ATOM 1227 C CA . ILE A 1 172 ? 10.180 -7.880 0.517 1.00 80.12 172 ILE A CA 1
ATOM 1228 C C . ILE A 1 172 ? 11.347 -8.814 0.839 1.00 80.12 172 ILE A C 1
ATOM 1230 O O . ILE A 1 172 ? 12.433 -8.687 0.274 1.00 80.12 172 ILE A O 1
ATOM 1234 N N . SER A 1 173 ? 11.119 -9.792 1.712 1.00 75.06 173 SER A N 1
ATOM 1235 C CA . SER A 1 173 ? 12.156 -10.756 2.103 1.00 75.06 173 SER A CA 1
ATOM 1236 C C . SER A 1 173 ? 12.456 -11.806 1.029 1.00 75.06 173 SER A C 1
ATOM 1238 O O . SER A 1 173 ? 13.565 -12.335 0.969 1.00 75.06 173 SER A O 1
ATOM 1240 N N . SER A 1 174 ? 11.487 -12.125 0.164 1.00 70.88 174 SER A N 1
ATOM 1241 C CA . SER A 1 174 ? 11.697 -13.053 -0.946 1.00 70.88 174 SER A CA 1
ATOM 1242 C C . SER A 1 174 ? 10.798 -12.747 -2.150 1.00 70.88 174 SER A C 1
ATOM 1244 O O . SER A 1 174 ? 9.657 -12.312 -1.969 1.00 70.88 174 SER A O 1
ATOM 1246 N N . PRO A 1 175 ? 11.246 -13.059 -3.383 1.00 68.62 175 PRO A N 1
ATOM 1247 C CA . PRO A 1 175 ? 10.416 -12.938 -4.584 1.00 68.62 175 PRO A CA 1
ATOM 1248 C C . PRO A 1 175 ? 9.154 -13.817 -4.575 1.00 68.62 175 PRO A C 1
ATOM 1250 O O . PRO A 1 175 ? 8.241 -13.572 -5.355 1.00 68.62 175 PRO A O 1
ATOM 1253 N N . GLY A 1 176 ? 9.097 -14.851 -3.725 1.00 64.50 176 GLY A N 1
ATOM 1254 C CA . GLY A 1 176 ? 7.926 -15.722 -3.580 1.00 64.50 176 GLY A CA 1
ATOM 1255 C C . GLY A 1 176 ? 6.884 -15.204 -2.586 1.00 64.50 176 GLY A C 1
ATOM 1256 O O . GLY A 1 176 ? 5.731 -15.617 -2.648 1.00 64.50 176 GLY A O 1
ATOM 1257 N N . ALA A 1 177 ? 7.270 -14.290 -1.691 1.00 63.00 177 ALA A N 1
ATOM 1258 C CA . ALA A 1 177 ? 6.402 -13.755 -0.643 1.00 63.00 177 ALA A CA 1
ATOM 1259 C C . ALA A 1 177 ? 5.674 -12.467 -1.053 1.00 63.00 177 ALA A C 1
ATOM 1261 O O . ALA A 1 177 ? 5.003 -11.851 -0.228 1.00 63.00 177 ALA A O 1
ATOM 1262 N N . VAL A 1 178 ? 5.811 -12.021 -2.306 1.00 65.88 178 VAL A N 1
ATOM 1263 C CA . VAL A 1 178 ? 5.222 -10.745 -2.722 1.00 65.88 178 VAL A CA 1
ATOM 1264 C C . VAL A 1 178 ? 3.718 -10.896 -2.820 1.00 65.88 178 VAL A C 1
ATOM 1266 O O . VAL A 1 178 ? 3.248 -11.727 -3.604 1.00 65.88 178 VAL A O 1
ATOM 1269 N N . PRO A 1 179 ? 2.936 -10.056 -2.123 1.00 70.50 179 PRO A N 1
ATOM 1270 C CA . PRO A 1 179 ? 1.522 -9.972 -2.411 1.00 70.50 179 PRO A CA 1
ATOM 1271 C C . PRO A 1 179 ? 1.380 -9.607 -3.891 1.00 70.50 179 PRO A C 1
ATOM 1273 O O . PRO A 1 179 ? 1.828 -8.540 -4.313 1.00 70.50 179 PRO A O 1
ATOM 1276 N N . ALA A 1 180 ? 0.760 -10.480 -4.692 1.00 73.44 180 ALA A N 1
ATOM 1277 C CA . ALA A 1 180 ? 0.593 -10.267 -6.135 1.00 73.44 180 ALA A CA 1
ATOM 1278 C C . ALA A 1 180 ? -0.022 -8.887 -6.458 1.00 73.44 180 ALA A C 1
ATOM 1280 O O . ALA A 1 180 ? 0.262 -8.299 -7.502 1.00 73.44 180 ALA A O 1
ATOM 1281 N N . GLY A 1 181 ? -0.796 -8.335 -5.513 1.00 72.19 181 GLY A N 1
ATOM 1282 C CA . GLY A 1 181 ? -1.317 -6.971 -5.544 1.00 72.19 181 GLY A CA 1
ATOM 1283 C C . GLY A 1 181 ? -0.241 -5.888 -5.684 1.00 72.19 181 GLY A C 1
ATOM 1284 O O . GLY A 1 181 ? -0.396 -5.017 -6.535 1.00 72.19 181 GLY A O 1
ATOM 1285 N N . VAL A 1 182 ? 0.865 -5.965 -4.934 1.00 79.19 182 VAL A N 1
ATOM 1286 C CA . VAL A 1 182 ? 1.952 -4.967 -4.976 1.00 79.19 182 VAL A CA 1
ATOM 1287 C C . VAL A 1 182 ? 2.584 -4.940 -6.363 1.00 79.19 182 VAL A C 1
ATOM 1289 O O . VAL A 1 182 ? 2.625 -3.895 -7.007 1.00 79.19 182 VAL A O 1
ATOM 1292 N N . VAL A 1 183 ? 2.986 -6.106 -6.874 1.00 82.81 183 VAL A N 1
ATOM 1293 C CA . VAL A 1 183 ? 3.600 -6.215 -8.206 1.00 82.81 183 VAL A CA 1
ATOM 1294 C C . VAL A 1 183 ? 2.648 -5.734 -9.295 1.00 82.81 183 VAL A C 1
ATOM 1296 O O . VAL A 1 183 ? 3.049 -4.979 -10.179 1.00 82.81 183 VAL A O 1
ATOM 1299 N N . SER A 1 184 ? 1.376 -6.138 -9.216 1.00 79.31 184 SER A N 1
ATOM 1300 C CA . SER A 1 184 ? 0.369 -5.722 -10.192 1.00 79.31 184 SER A CA 1
ATOM 1301 C C . SER A 1 184 ? 0.151 -4.210 -10.186 1.00 79.31 184 SER A C 1
ATOM 1303 O O . SER A 1 184 ? 0.054 -3.612 -11.253 1.00 79.31 184 SER A O 1
ATOM 1305 N N . GLY A 1 185 ? 0.137 -3.574 -9.011 1.00 79.44 185 GLY A N 1
ATOM 1306 C CA . GLY A 1 185 ? -0.044 -2.133 -8.908 1.00 79.44 185 GLY A CA 1
ATOM 1307 C C . GLY A 1 185 ? 1.157 -1.355 -9.440 1.00 79.44 185 GLY A C 1
ATOM 1308 O O . GLY A 1 185 ? 0.976 -0.385 -10.170 1.00 79.44 185 GLY A O 1
ATOM 1309 N N . ILE A 1 186 ? 2.380 -1.822 -9.184 1.00 82.88 186 ILE A N 1
ATOM 1310 C CA . ILE A 1 186 ? 3.594 -1.208 -9.746 1.00 82.88 186 ILE A CA 1
ATOM 1311 C C . ILE A 1 186 ? 3.609 -1.304 -11.275 1.00 82.88 186 ILE A C 1
ATOM 1313 O O . ILE A 1 186 ? 3.837 -0.305 -11.960 1.00 82.88 186 ILE A O 1
ATOM 1317 N N . LEU A 1 187 ? 3.315 -2.488 -11.821 1.00 84.62 187 LEU A N 1
ATOM 1318 C CA . LEU A 1 187 ? 3.197 -2.679 -13.269 1.00 84.62 187 LEU A CA 1
ATOM 1319 C C . LEU A 1 187 ? 2.104 -1.789 -13.875 1.00 84.62 187 LEU A C 1
ATOM 1321 O O . LEU A 1 187 ? 2.247 -1.323 -15.004 1.00 84.62 187 LEU A O 1
ATOM 1325 N N . TRP A 1 188 ? 1.034 -1.527 -13.121 1.00 79.88 188 TRP A N 1
ATOM 1326 C CA . TRP A 1 188 ? -0.069 -0.678 -13.558 1.00 79.88 188 TRP A CA 1
ATOM 1327 C C . TRP A 1 188 ? 0.308 0.806 -13.634 1.00 79.88 188 TRP A C 1
ATOM 1329 O O . TRP A 1 188 ? -0.076 1.462 -14.601 1.00 79.88 188 TRP A O 1
ATOM 1339 N N . ILE A 1 189 ? 1.073 1.332 -12.663 1.00 80.62 189 ILE A N 1
ATOM 1340 C CA . ILE A 1 189 ? 1.611 2.707 -12.734 1.00 80.62 189 ILE A CA 1
ATOM 1341 C C . ILE A 1 189 ? 2.475 2.847 -13.996 1.00 80.62 189 ILE A C 1
ATOM 1343 O O . ILE A 1 189 ? 2.364 3.832 -14.727 1.00 80.62 189 ILE A O 1
ATOM 1347 N N . GLY A 1 190 ? 3.289 1.829 -14.284 1.00 83.88 190 GLY A N 1
ATOM 1348 C CA . GLY A 1 190 ? 4.187 1.817 -15.432 1.00 83.88 190 GLY A CA 1
ATOM 1349 C C . GLY A 1 190 ? 5.451 2.651 -15.216 1.00 83.88 190 GLY A C 1
ATOM 1350 O O . GLY A 1 190 ? 5.514 3.541 -14.368 1.00 83.88 190 GLY A O 1
ATOM 1351 N N . ALA A 1 191 ? 6.481 2.370 -16.016 1.00 83.38 191 ALA A N 1
ATOM 1352 C CA . ALA A 1 191 ? 7.800 2.990 -15.883 1.00 83.38 191 ALA A CA 1
ATOM 1353 C C . ALA A 1 191 ? 7.766 4.519 -16.029 1.00 83.38 191 ALA A C 1
ATOM 1355 O O . ALA A 1 191 ? 8.386 5.233 -15.244 1.00 83.38 191 ALA A O 1
ATOM 1356 N N . SER A 1 192 ? 7.017 5.030 -17.011 1.00 80.12 192 SER A N 1
ATOM 1357 C CA . SER A 1 192 ? 6.987 6.463 -17.321 1.00 80.12 192 SER A CA 1
ATOM 1358 C C . SER A 1 192 ? 6.370 7.301 -16.203 1.00 80.12 192 SER A C 1
ATOM 1360 O O . SER A 1 192 ? 6.858 8.392 -15.919 1.00 80.12 192 SER A O 1
ATOM 1362 N N . ALA A 1 193 ? 5.324 6.803 -15.539 1.00 83.75 193 ALA A N 1
ATOM 1363 C CA . ALA A 1 193 ? 4.710 7.527 -14.430 1.00 83.75 193 ALA A CA 1
ATOM 1364 C C . ALA A 1 193 ? 5.577 7.470 -13.166 1.00 83.75 193 ALA A C 1
ATOM 1366 O O . ALA A 1 193 ? 5.713 8.483 -12.485 1.00 83.75 193 ALA A O 1
ATOM 1367 N N . ILE A 1 194 ? 6.243 6.338 -12.903 1.00 86.81 194 ILE A N 1
ATOM 1368 C CA . ILE A 1 194 ? 7.236 6.241 -11.822 1.00 86.81 194 ILE A CA 1
ATOM 1369 C C . ILE A 1 194 ? 8.368 7.253 -12.047 1.00 86.81 194 ILE A C 1
ATOM 1371 O O . ILE A 1 194 ? 8.725 7.998 -11.134 1.00 86.81 194 ILE A O 1
ATOM 1375 N N . GLN A 1 195 ? 8.890 7.336 -13.275 1.00 87.56 195 GLN A N 1
ATOM 1376 C CA . GLN A 1 195 ? 9.946 8.285 -13.629 1.00 87.56 195 GLN A CA 1
ATOM 1377 C C . GLN A 1 195 ? 9.493 9.743 -13.465 1.00 87.56 195 GLN A C 1
ATOM 1379 O O . GLN A 1 195 ? 10.272 10.572 -13.002 1.00 87.56 195 GLN A O 1
ATOM 1384 N N . PHE A 1 196 ? 8.234 10.050 -13.791 1.00 86.62 196 PHE A N 1
ATOM 1385 C CA . PHE A 1 196 ? 7.660 11.380 -13.579 1.00 86.62 196 PHE A CA 1
ATOM 1386 C C . PHE A 1 196 ? 7.548 11.739 -12.089 1.00 86.62 196 PHE A C 1
ATOM 1388 O O . PHE A 1 196 ? 7.812 12.877 -11.712 1.00 86.62 196 PHE A O 1
ATOM 1395 N N . CYS A 1 197 ? 7.193 10.775 -11.236 1.00 87.69 197 CYS A N 1
ATOM 1396 C CA . CYS A 1 197 ? 7.076 10.992 -9.795 1.00 87.69 197 CYS A CA 1
ATOM 1397 C C . CYS A 1 197 ? 8.431 11.123 -9.086 1.00 87.69 197 CYS A C 1
ATOM 1399 O O . CYS A 1 197 ? 8.516 11.843 -8.101 1.00 87.69 197 CYS A O 1
ATOM 1401 N N . SER A 1 198 ? 9.486 10.458 -9.569 1.00 87.00 198 SER A N 1
ATOM 1402 C CA . SER A 1 198 ? 10.724 10.271 -8.797 1.00 87.00 198 SER A CA 1
ATOM 1403 C C . SER A 1 198 ? 11.506 11.554 -8.452 1.00 87.00 198 SER A C 1
ATOM 1405 O O . SER A 1 198 ? 12.274 11.559 -7.493 1.00 87.00 198 SER A O 1
ATOM 1407 N N . ASN A 1 199 ? 11.373 12.621 -9.249 1.00 81.19 199 ASN A N 1
ATOM 1408 C CA . ASN A 1 199 ? 12.046 13.922 -9.077 1.00 81.19 199 ASN A CA 1
ATOM 1409 C C . ASN A 1 199 ? 13.520 13.870 -8.577 1.00 81.19 199 ASN A C 1
ATOM 1411 O O . ASN A 1 199 ? 13.969 14.753 -7.855 1.00 81.19 199 ASN A O 1
ATOM 1415 N N . SER A 1 200 ? 14.288 12.850 -8.986 1.00 83.75 200 SER A N 1
ATOM 1416 C CA . SER A 1 200 ? 15.694 12.555 -8.620 1.00 83.75 200 SER A CA 1
ATOM 1417 C C . SER A 1 200 ? 15.987 12.002 -7.213 1.00 83.75 200 SER A C 1
ATOM 1419 O O . SER A 1 200 ? 17.098 11.513 -7.008 1.00 83.75 200 SER A O 1
ATOM 1421 N N . ASN A 1 201 ? 15.037 12.001 -6.274 1.00 86.38 201 ASN A N 1
ATOM 1422 C CA . ASN A 1 201 ? 15.278 11.563 -4.886 1.00 86.38 201 ASN A CA 1
ATOM 1423 C C . ASN A 1 201 ? 14.740 10.162 -4.564 1.00 86.38 201 ASN A C 1
ATOM 1425 O O . ASN A 1 201 ? 15.113 9.580 -3.552 1.00 86.38 201 ASN A O 1
ATOM 1429 N N . GLY A 1 202 ? 13.900 9.603 -5.432 1.00 89.62 202 GLY A N 1
ATOM 1430 C CA . GLY A 1 202 ? 13.196 8.346 -5.175 1.00 89.62 202 GLY A CA 1
ATOM 1431 C C . GLY A 1 202 ? 11.696 8.520 -5.340 1.00 89.62 202 GLY A C 1
ATOM 1432 O O . GLY A 1 202 ? 11.230 9.587 -5.732 1.00 89.62 202 GLY A O 1
ATOM 1433 N N . VAL A 1 203 ? 10.929 7.467 -5.103 1.00 92.56 203 VAL A N 1
ATOM 1434 C CA . VAL A 1 203 ? 9.478 7.472 -5.274 1.00 92.56 203 VAL A CA 1
ATOM 1435 C C . VAL A 1 203 ? 8.809 6.778 -4.094 1.00 92.56 203 VAL A C 1
ATOM 1437 O O . VAL A 1 203 ? 9.313 5.773 -3.597 1.00 92.56 203 VAL A O 1
ATOM 1440 N N . SER A 1 204 ? 7.662 7.301 -3.680 1.00 91.25 204 SER A N 1
ATOM 1441 C CA . SER A 1 204 ? 6.724 6.622 -2.789 1.00 91.25 204 SER A CA 1
ATOM 1442 C C . SER A 1 204 ? 5.541 6.159 -3.631 1.00 91.25 204 SER A C 1
ATOM 1444 O O . SER A 1 204 ? 4.897 6.959 -4.317 1.00 91.25 204 SER A O 1
ATOM 1446 N N . LEU A 1 205 ? 5.291 4.852 -3.657 1.00 91.44 205 LEU A N 1
ATOM 1447 C CA . LEU A 1 205 ? 4.198 4.226 -4.397 1.00 91.44 205 LEU A CA 1
ATOM 1448 C C . LEU A 1 205 ? 3.093 3.852 -3.424 1.00 91.44 205 LEU A C 1
ATOM 1450 O O . LEU A 1 205 ? 3.275 3.031 -2.531 1.00 91.44 205 LEU A O 1
ATOM 1454 N N . TYR A 1 206 ? 1.915 4.400 -3.654 1.00 89.88 206 TYR A N 1
ATOM 1455 C CA . TYR A 1 206 ? 0.744 4.166 -2.838 1.00 89.88 206 TYR A CA 1
ATOM 1456 C C . TYR A 1 206 ? -0.195 3.206 -3.561 1.00 89.88 206 TYR A C 1
ATOM 1458 O O . TYR A 1 206 ? -0.678 3.453 -4.671 1.00 89.88 206 TYR A O 1
ATOM 1466 N N . LEU A 1 207 ? -0.454 2.080 -2.915 1.00 89.56 207 LEU A N 1
ATOM 1467 C CA . LEU A 1 207 ? -1.214 0.959 -3.437 1.00 89.56 207 LEU A CA 1
ATOM 1468 C C . LEU A 1 207 ? -2.432 0.769 -2.538 1.00 89.56 207 LEU A C 1
ATOM 1470 O O . LEU A 1 207 ? -2.359 0.168 -1.468 1.00 89.56 207 LEU A O 1
ATOM 1474 N N . THR A 1 208 ? -3.585 1.271 -2.968 1.00 87.44 208 THR A N 1
ATOM 1475 C CA . THR A 1 208 ? -4.840 0.852 -2.337 1.00 87.44 208 THR A CA 1
ATOM 1476 C C . THR A 1 208 ? -5.150 -0.584 -2.736 1.00 87.44 208 THR A C 1
ATOM 1478 O O . THR A 1 208 ? -4.946 -0.994 -3.877 1.00 87.44 208 THR A O 1
ATOM 1481 N N . TYR A 1 209 ? -5.701 -1.357 -1.803 1.00 81.31 209 TYR A N 1
ATOM 1482 C CA . TYR A 1 209 ? -6.168 -2.716 -2.082 1.00 81.31 209 TYR A CA 1
ATOM 1483 C C . TYR A 1 209 ? -7.264 -2.766 -3.144 1.00 81.31 209 TYR A C 1
ATOM 1485 O O . TYR A 1 209 ? -7.397 -3.758 -3.865 1.00 81.31 209 TYR A O 1
ATOM 1493 N N . THR A 1 210 ? -8.053 -1.697 -3.217 1.00 78.56 210 THR A N 1
ATOM 1494 C CA . THR A 1 210 ? -9.016 -1.466 -4.281 1.00 78.56 210 THR A CA 1
ATOM 1495 C C . THR A 1 210 ? -8.857 -0.043 -4.788 1.00 78.56 210 THR A C 1
ATOM 1497 O O . THR A 1 210 ? -9.266 0.913 -4.132 1.00 78.56 210 THR A O 1
ATOM 1500 N N . GLY A 1 211 ? -8.273 0.118 -5.967 1.00 76.69 211 GLY A N 1
ATOM 1501 C CA . GLY A 1 211 ? -8.108 1.435 -6.551 1.00 76.69 211 GLY A CA 1
ATOM 1502 C C . GLY A 1 211 ? -7.020 1.484 -7.600 1.00 76.69 211 GLY A C 1
ATOM 1503 O O . GLY A 1 211 ? -6.441 0.473 -7.987 1.00 76.69 211 GLY A O 1
ATOM 1504 N N . VAL A 1 212 ? -6.816 2.698 -8.092 1.00 80.31 212 VAL A N 1
ATOM 1505 C CA . VAL A 1 212 ? -5.718 3.011 -8.990 1.00 80.31 212 VAL A CA 1
ATOM 1506 C C . VAL A 1 212 ? -4.512 3.330 -8.110 1.00 80.31 212 VAL A C 1
ATOM 1508 O O . VAL A 1 212 ? -4.642 4.199 -7.246 1.00 80.31 212 VAL A O 1
ATOM 1511 N N . PRO A 1 213 ? -3.381 2.634 -8.279 1.00 86.50 213 PRO A N 1
ATOM 1512 C CA . PRO A 1 213 ? -2.162 2.974 -7.567 1.00 86.50 213 PRO A CA 1
ATOM 1513 C C . PRO A 1 213 ? -1.639 4.334 -8.038 1.00 86.50 213 PRO A C 1
ATOM 1515 O O . PRO A 1 213 ? -1.866 4.740 -9.181 1.00 86.50 213 PRO A O 1
ATOM 1518 N N . TRP A 1 214 ? -0.952 5.050 -7.156 1.00 87.94 214 TRP A N 1
ATOM 1519 C CA . TRP A 1 214 ? -0.381 6.358 -7.462 1.00 87.94 214 TRP A CA 1
ATOM 1520 C C . TRP A 1 214 ? 1.011 6.501 -6.872 1.00 87.94 214 TRP A C 1
ATOM 1522 O O . TRP A 1 214 ? 1.461 5.652 -6.109 1.00 87.94 214 TRP A O 1
ATOM 1532 N N . CYS A 1 215 ? 1.707 7.565 -7.252 1.00 91.00 215 CYS A N 1
ATOM 1533 C CA . CYS A 1 215 ? 3.040 7.850 -6.756 1.00 91.00 215 CYS A CA 1
ATOM 1534 C C . CYS A 1 215 ? 3.207 9.317 -6.366 1.00 91.00 215 CYS A C 1
ATOM 1536 O O . CYS A 1 215 ? 2.496 10.189 -6.876 1.00 91.00 215 CYS A O 1
ATOM 1538 N N . SER A 1 216 ? 4.158 9.571 -5.474 1.00 89.75 216 SER A N 1
ATOM 1539 C CA . SER A 1 216 ? 4.739 10.889 -5.216 1.00 89.75 216 SER A CA 1
ATOM 1540 C C . SER A 1 216 ? 6.263 10.785 -5.203 1.00 89.75 216 SER A C 1
ATOM 1542 O O . SER A 1 216 ? 6.813 9.696 -5.046 1.00 89.75 216 SER A O 1
ATOM 1544 N N . GLY A 1 217 ? 6.945 11.909 -5.406 1.00 88.69 217 GLY A N 1
ATOM 1545 C CA . GLY A 1 217 ? 8.384 11.991 -5.159 1.00 88.69 217 GLY A CA 1
ATOM 1546 C C . GLY A 1 217 ? 8.684 12.046 -3.666 1.00 88.69 217 GLY A C 1
ATOM 1547 O O . GLY A 1 217 ? 7.814 12.457 -2.892 1.00 88.69 217 GLY A O 1
ATOM 1548 N N . GLN A 1 218 ? 9.900 11.632 -3.307 1.00 82.12 218 GLN A N 1
ATOM 1549 C CA . GLN A 1 218 ? 10.469 11.801 -1.966 1.00 82.12 218 GLN A CA 1
ATOM 1550 C C . GLN A 1 218 ? 11.147 13.169 -1.798 1.00 82.12 218 GLN A C 1
ATOM 1552 O O . GLN A 1 218 ? 11.752 13.678 -2.778 1.00 82.12 218 GLN A O 1
#

Organism: NCBI:txid589385

pLDDT: mean 78.95, std 19.23, range [25.95, 98.38]